Protein AF-0000000067842869 (afdb_homodimer)

Sequence (202 aa):
MPPKYVNRGGQPREKCMVAAYALVKNYGATQSTVAEVMGCSQGTVANWVKEVGFRKEINGLKNELGKAHDYIADLADQLNLIEYNPDDGGHYYDDDEGDERMPPKYVNRGGQPREKCMVAAYALVKNYGATQSTVAEVMGCSQGTVANWVKEVGFRKEINGLKNELGKAHDYIADLADQLNLIEYNPDDGGHYYDDDEGDER

Nearest PDB structures (foldseek):
  6kon-assembly1_F  TM=6.938E-01  e=9.986E-02  Mycobacterium tuberculosis H37Rv
  3vep-assembly4_H  TM=9.243E-01  e=9.322E-01  Mycobacterium tuberculosis
  3hug-assembly1_C  TM=8.164E-01  e=5.885E-01  Mycobacterium tuberculosis H37Rv
  1xsv-assembly1_B  TM=6.565E-01  e=5.885E-01  Staphylococcus aureus
  3vfz-assembly3_B  TM=6.328E-01  e=3.258E-01  Mycobacterium tuberculosis

Organism: Pseudomonas putida (strain ATCC 47054 / DSM 6125 / CFBP 8728 / NCIMB 11950 / KT2440) (NCBI:txid160488)

Solvent-accessible surface area (backbone atoms only — not comparable to full-atom values): 11484 Å² total; per-residue (Å²): 125,81,77,73,73,42,44,86,79,64,41,53,47,69,60,50,31,51,50,51,29,43,40,37,75,71,66,64,43,53,52,61,58,52,9,62,76,55,66,52,50,46,68,56,43,51,50,31,32,52,50,49,50,49,51,51,51,44,52,52,45,52,50,52,39,49,51,46,50,52,49,41,51,53,50,52,52,54,48,54,50,40,68,73,42,57,68,72,65,58,71,68,76,73,74,74,77,72,82,81,129,123,81,77,72,76,43,43,85,80,64,42,53,46,69,60,49,30,52,50,50,28,43,40,37,74,71,65,64,43,53,53,63,59,51,10,61,77,56,66,52,50,44,67,56,42,52,50,31,30,51,51,49,50,48,50,52,52,44,52,51,47,52,51,51,39,51,52,46,50,54,50,41,51,53,48,53,50,52,49,52,48,39,65,72,40,57,69,70,63,57,72,69,77,73,74,75,77,71,83,80,129

Foldseek 3Di:
DPDAPQFVVRDHPLVLLVVLLCCCPVVNDDLCVSCVVRVHDSVVSVVSNVVVVVVVVVVVVVVVVVVVVVVVVVVVVVVVVCVVVVPVVPPPPPPPPPDDD/DPDPPQFVVRDDPLVLLVVLLCCCPVVNDDLCVSCVVRVHDSVVSVVSNVVVVVVVVVVVVVVVVVVVVVVVVVVVVVVVCCVVVVPVVPPPPPPPPPDDD

Radius of gyration: 29.13 Å; Cα contacts (8 Å, |Δi|>4): 166; chains: 2; bounding box: 65×86×62 Å

pLDDT: mean 81.23, std 22.44, range [22.27, 98.88]

Secondary structure (DSSP, 8-state):
----SB-TTS-BHHHHHHHHHIIIIIT---HHHHHHHHTS-HHHHHHHHHHHHHHHHHHHHHHHHHHHHHHHHHHHHHHHHHHH-GGGG------------/---SSB-TTS-BHHHHHHHHHIIIIIT---HHHHHHHHTS-HHHHHHHHHHHHHHHHHHHHHHHHHHHHHHHHHHHHHHHHHHH-GGGG------------

Structure (mmCIF, N/CA/C/O backbone):
data_AF-0000000067842869-model_v1
#
loop_
_entity.id
_entity.type
_entity.pdbx_description
1 polymer 'Helix-turn-helix domain-containing protein'
#
loop_
_atom_site.group_PDB
_atom_site.id
_atom_site.type_symbol
_atom_site.label_atom_id
_atom_site.label_alt_id
_atom_site.label_comp_id
_atom_site.label_asym_id
_atom_site.label_entity_id
_atom_site.label_seq_id
_atom_site.pdbx_PDB_ins_code
_atom_site.Cartn_x
_atom_site.Cartn_y
_atom_site.Cartn_z
_atom_site.occupancy
_atom_site.B_iso_or_equiv
_atom_site.auth_seq_id
_atom_site.auth_comp_id
_atom_site.auth_asym_id
_atom_site.auth_atom_id
_atom_site.pdbx_PDB_model_num
ATOM 1 N N . MET A 1 1 ? 11.438 6.797 30.734 1 32.16 1 MET A N 1
ATOM 2 C CA . MET A 1 1 ? 11.375 7.102 29.312 1 32.16 1 MET A CA 1
ATOM 3 C C . MET A 1 1 ? 10.078 7.824 28.969 1 32.16 1 MET A C 1
ATOM 5 O O . MET A 1 1 ? 9.008 7.465 29.453 1 32.16 1 MET A O 1
ATOM 9 N N . PRO A 1 2 ? 10.039 9.016 28.719 1 38.81 2 PRO A N 1
ATOM 10 C CA . PRO A 1 2 ? 8.797 9.766 28.516 1 38.81 2 PRO A CA 1
ATOM 11 C C . PRO A 1 2 ? 7.793 9.016 27.656 1 38.81 2 PRO A C 1
ATOM 13 O O . PRO A 1 2 ? 8.18 8.188 26.828 1 38.81 2 PRO A O 1
ATOM 16 N N . PRO A 1 3 ? 6.547 8.891 28.016 1 40.69 3 PRO A N 1
ATOM 17 C CA . PRO A 1 3 ? 5.609 7.949 27.391 1 40.69 3 PRO A CA 1
ATOM 18 C C . PRO A 1 3 ? 5.602 8.039 25.875 1 40.69 3 PRO A C 1
ATOM 20 O O . PRO A 1 3 ? 5.953 9.078 25.312 1 40.69 3 PRO A O 1
ATOM 23 N N . LYS A 1 4 ? 5.602 6.953 25.078 1 43.5 4 LYS A N 1
ATOM 24 C CA . LYS A 1 4 ? 5.266 6.789 23.656 1 43.5 4 LYS A CA 1
ATOM 25 C C . LYS A 1 4 ? 4.168 7.762 23.234 1 43.5 4 LYS A C 1
ATOM 27 O O . LYS A 1 4 ? 3.389 8.227 24.078 1 43.5 4 LYS A O 1
ATOM 32 N N . TYR A 1 5 ? 4.312 8.516 22.062 1 47.91 5 TYR A N 1
ATOM 33 C CA . TYR A 1 5 ? 3.357 9.469 21.516 1 47.91 5 TYR A CA 1
ATOM 34 C C . TYR A 1 5 ? 1.926 9.016 21.766 1 47.91 5 TYR A C 1
ATOM 36 O O . TYR A 1 5 ? 1.482 8 21.219 1 47.91 5 TYR A O 1
ATOM 44 N N . VAL A 1 6 ? 1.487 9.195 22.969 1 58.44 6 VAL A N 1
ATOM 45 C CA . VAL A 1 6 ? 0.078 8.969 23.266 1 58.44 6 VAL A CA 1
ATOM 46 C C . VAL A 1 6 ? -0.74 10.195 22.891 1 58.44 6 VAL A C 1
ATOM 48 O O . VAL A 1 6 ? -0.245 11.328 22.969 1 58.44 6 VAL A O 1
ATOM 51 N N . ASN A 1 7 ? -1.805 9.93 22.203 1 59.22 7 ASN A N 1
ATOM 52 C CA . ASN A 1 7 ? -2.713 11.039 21.938 1 59.22 7 ASN A CA 1
ATOM 53 C C . ASN A 1 7 ? -3.273 11.625 23.234 1 59.22 7 ASN A C 1
ATOM 55 O O . ASN A 1 7 ? -2.975 11.141 24.312 1 59.22 7 ASN A O 1
ATOM 59 N N . ARG A 1 8 ? -3.85 12.703 23.047 1 61.81 8 ARG A N 1
ATOM 60 C CA . ARG A 1 8 ? -4.41 13.367 24.219 1 61.81 8 ARG A CA 1
ATOM 61 C C . ARG A 1 8 ? -5.176 12.383 25.109 1 61.81 8 ARG A C 1
ATOM 63 O O . ARG A 1 8 ? -5.223 12.547 26.328 1 61.81 8 ARG A O 1
ATOM 70 N N . GLY A 1 9 ? -5.695 11.227 24.5 1 60.75 9 GLY A N 1
ATOM 71 C CA . GLY A 1 9 ? -6.473 10.25 25.266 1 60.75 9 GLY A CA 1
ATOM 72 C C . GLY A 1 9 ? -5.621 9.156 25.875 1 60.75 9 GLY A C 1
ATOM 73 O O . GLY A 1 9 ? -6.145 8.258 26.531 1 60.75 9 GLY A O 1
ATOM 74 N N . GLY A 1 10 ? -4.301 9.312 25.734 1 68.88 10 GLY A N 1
ATOM 75 C CA . GLY A 1 10 ? -3.426 8.336 26.359 1 68.88 10 GLY A CA 1
ATOM 76 C C . GLY A 1 10 ? -3.258 7.07 25.531 1 68.88 10 GLY A C 1
ATOM 77 O O . GLY A 1 10 ? -2.594 6.125 25.969 1 68.88 10 GLY A O 1
ATOM 78 N N . GLN A 1 11 ? -3.979 7.047 24.484 1 71.62 11 GLN A N 1
ATOM 79 C CA . GLN A 1 11 ? -3.908 5.844 23.672 1 71.62 11 GLN A CA 1
ATOM 80 C C . GLN A 1 11 ? -2.693 5.879 22.734 1 71.62 11 GLN A C 1
ATOM 82 O O . GLN A 1 11 ? -2.338 6.938 22.219 1 71.62 11 GLN A O 1
ATOM 87 N N . PRO A 1 12 ? -2.094 4.68 22.656 1 83.75 12 PRO A N 1
ATOM 88 C CA . PRO A 1 12 ? -1.012 4.613 21.672 1 83.75 12 PRO A CA 1
ATOM 89 C C . PRO A 1 12 ? -1.448 5.078 20.281 1 83.75 12 PRO A C 1
ATOM 91 O O . PRO A 1 12 ? -2.58 4.816 19.875 1 83.75 12 PRO A O 1
ATOM 94 N N . ARG A 1 13 ? -0.74 5.824 19.578 1 84.31 13 ARG A N 1
ATOM 95 C CA . ARG A 1 13 ? -1.023 6.457 18.297 1 84.31 13 ARG A CA 1
ATOM 96 C C . ARG A 1 13 ? -1.55 5.438 17.297 1 84.31 13 ARG A C 1
ATOM 98 O O . ARG A 1 13 ? -2.521 5.703 16.578 1 84.31 13 ARG A O 1
ATOM 105 N N . GLU A 1 14 ? -0.963 4.297 17.312 1 89.69 14 GLU A N 1
ATOM 106 C CA . GLU A 1 14 ? -1.345 3.277 16.328 1 89.69 14 GLU A CA 1
ATOM 107 C C . GLU A 1 14 ? -2.793 2.842 16.531 1 89.69 14 GLU A C 1
ATOM 109 O O . GLU A 1 14 ? -3.521 2.631 15.562 1 89.69 14 GLU A O 1
ATOM 114 N N . LYS A 1 15 ? -3.188 2.74 17.734 1 90.56 15 LYS A N 1
ATOM 115 C CA . LYS A 1 15 ? -4.562 2.348 18.016 1 90.56 15 LYS A CA 1
ATOM 116 C C . LYS A 1 15 ? -5.539 3.467 17.672 1 90.56 15 LYS A C 1
ATOM 118 O O . LYS A 1 15 ? -6.637 3.205 17.172 1 90.56 15 LYS A O 1
ATOM 123 N N . CYS A 1 16 ? -5.094 4.598 17.844 1 92.5 16 CYS A N 1
ATOM 124 C CA . CYS A 1 16 ? -5.914 5.75 17.5 1 92.5 16 CYS A CA 1
ATOM 125 C C . CYS A 1 16 ? -6.125 5.832 15.992 1 92.5 16 CYS A C 1
ATOM 127 O O . CYS A 1 16 ? -7.238 6.09 15.531 1 92.5 16 CYS A O 1
ATOM 129 N N . MET A 1 17 ? -5.113 5.516 15.312 1 95.56 17 MET A N 1
ATOM 130 C CA . MET A 1 17 ? -5.18 5.566 13.852 1 95.56 17 MET A CA 1
ATOM 131 C C . MET A 1 17 ? -6.168 4.535 13.32 1 95.56 17 MET A C 1
ATOM 133 O O . MET A 1 17 ? -6.984 4.844 12.445 1 95.56 17 MET A O 1
ATOM 137 N N . VAL A 1 18 ? -6.09 3.459 13.914 1 96.5 18 VAL A N 1
ATOM 138 C CA . VAL A 1 18 ? -6.957 2.375 13.469 1 96.5 18 VAL A CA 1
ATOM 139 C C . VAL A 1 18 ? -8.406 2.689 13.828 1 96.5 18 VAL A C 1
ATOM 141 O O . VAL A 1 18 ? -9.32 2.463 13.031 1 96.5 18 VAL A O 1
ATOM 144 N N . ALA A 1 19 ? -8.586 3.211 14.945 1 95.62 19 ALA A N 1
ATOM 145 C CA . ALA A 1 19 ? -9.93 3.607 15.375 1 95.62 19 ALA A CA 1
ATOM 146 C C . ALA A 1 19 ? -10.484 4.703 14.469 1 95.62 19 ALA A C 1
ATOM 148 O O . ALA A 1 19 ? -11.648 4.645 14.055 1 95.62 19 ALA A O 1
ATOM 149 N N . ALA A 1 20 ? -9.703 5.633 14.156 1 97.44 20 ALA A N 1
ATOM 150 C CA . ALA A 1 20 ? -10.117 6.719 13.273 1 97.44 20 ALA A CA 1
ATOM 151 C C . ALA A 1 20 ? -10.547 6.188 11.906 1 97.44 20 ALA A C 1
ATOM 153 O O . ALA A 1 20 ? -11.578 6.59 11.375 1 97.44 20 ALA A O 1
ATOM 154 N N . TYR A 1 21 ? -9.828 5.277 11.43 1 98.25 21 TYR A N 1
ATOM 155 C CA . TYR A 1 21 ? -10.133 4.66 10.141 1 98.25 21 TYR A CA 1
ATOM 156 C C . TYR A 1 21 ? -11.477 3.943 10.188 1 98.25 21 TYR A C 1
ATOM 158 O O . TYR A 1 21 ? -12.312 4.117 9.289 1 98.25 21 TYR A O 1
ATOM 166 N N . ALA A 1 22 ? -11.664 3.242 11.227 1 98.25 22 ALA A N 1
ATOM 167 C CA . ALA A 1 22 ? -12.906 2.488 11.352 1 98.25 22 ALA A CA 1
ATOM 168 C C . ALA A 1 22 ? -14.109 3.426 11.438 1 98.25 22 ALA A C 1
ATOM 170 O O . ALA A 1 22 ? -15.117 3.217 10.766 1 98.25 22 ALA A O 1
ATOM 171 N N . LEU A 1 23 ? -13.953 4.449 12.172 1 98.06 23 LEU A N 1
ATOM 172 C CA . LEU A 1 23 ? -15.055 5.387 12.367 1 98.06 23 LEU A CA 1
ATOM 173 C C . LEU A 1 23 ? -15.406 6.086 11.055 1 98.06 23 LEU A C 1
ATOM 175 O O . LEU A 1 23 ? -16.594 6.219 10.719 1 98.06 23 LEU A O 1
ATOM 179 N N . VAL A 1 24 ? -14.438 6.402 10.281 1 98.38 24 VAL A N 1
ATOM 180 C CA . VAL A 1 24 ? -14.664 7.16 9.055 1 98.38 24 VAL A CA 1
ATOM 181 C C . VAL A 1 24 ? -15.102 6.223 7.938 1 98.38 24 VAL A C 1
ATOM 183 O O . VAL A 1 24 ? -16.125 6.457 7.285 1 98.38 24 VAL A O 1
ATOM 186 N N . LYS A 1 25 ? -14.414 5.148 7.809 1 98.38 25 LYS A N 1
ATOM 187 C CA . LYS A 1 25 ? -14.586 4.328 6.613 1 98.38 25 LYS A CA 1
ATOM 188 C C . LYS A 1 25 ? -15.672 3.273 6.82 1 98.38 25 LYS A C 1
ATOM 190 O O . LYS A 1 25 ? -16.406 2.934 5.887 1 98.38 25 LYS A O 1
ATOM 195 N N . ASN A 1 26 ? -15.688 2.895 8.07 1 97.12 26 ASN A N 1
ATOM 196 C CA . ASN A 1 26 ? -16.625 1.794 8.281 1 97.12 26 ASN A CA 1
ATOM 197 C C . ASN A 1 26 ? -17.938 2.283 8.867 1 97.12 26 ASN A C 1
ATOM 199 O O . ASN A 1 26 ? -18.984 1.693 8.617 1 97.12 26 ASN A O 1
ATOM 203 N N . TYR A 1 27 ? -17.844 3.371 9.57 1 97.56 27 TYR A N 1
ATOM 204 C CA . TYR A 1 27 ? -19.062 3.797 10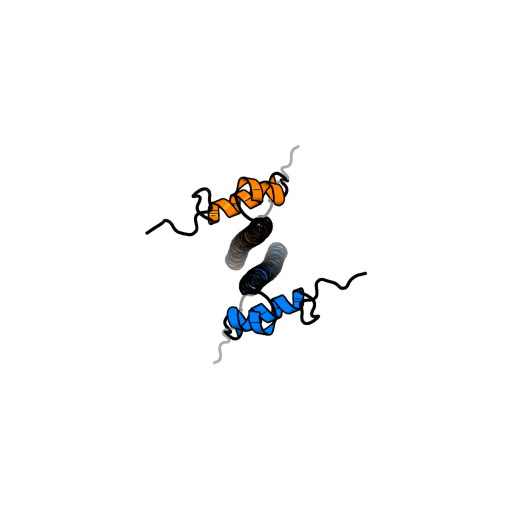.266 1 97.56 27 TYR A CA 1
ATOM 205 C C . TYR A 1 27 ? -19.578 5.121 9.711 1 97.56 27 TYR A C 1
ATOM 207 O O . TYR A 1 27 ? -20.609 5.625 10.141 1 97.56 27 TYR A O 1
ATOM 215 N N . GLY A 1 28 ? -18.812 5.75 8.867 1 97.62 28 GLY A N 1
ATOM 216 C CA . GLY A 1 28 ? -19.297 6.879 8.094 1 97.62 28 GLY A CA 1
ATOM 217 C C . GLY A 1 28 ? -19.203 8.195 8.844 1 97.62 28 GLY A C 1
ATOM 218 O O . GLY A 1 28 ? -19.859 9.18 8.461 1 97.62 28 GLY A O 1
ATOM 219 N N . ALA A 1 29 ? -18.531 8.234 9.906 1 98.12 29 ALA A N 1
ATOM 220 C CA . ALA A 1 29 ? -18.344 9.492 10.625 1 98.12 29 ALA A CA 1
ATOM 221 C C . ALA A 1 29 ? -17.516 10.477 9.797 1 98.12 29 ALA A C 1
ATOM 223 O O . ALA A 1 29 ? -16.656 10.07 9.008 1 98.12 29 ALA A O 1
ATOM 224 N N . THR A 1 30 ? -17.859 11.688 10 1 98.19 30 THR A N 1
ATOM 225 C CA . THR A 1 30 ? -17.047 12.688 9.312 1 98.19 30 THR A CA 1
ATOM 226 C C . THR A 1 30 ? -15.695 12.836 9.992 1 98.19 30 THR A C 1
ATOM 228 O O . THR A 1 30 ? -15.57 12.594 11.195 1 98.19 30 THR A O 1
ATOM 231 N N . GLN A 1 31 ? -14.758 13.234 9.25 1 97.88 31 GLN A N 1
ATOM 232 C CA . GLN A 1 31 ? -13.422 13.469 9.781 1 97.88 31 GLN A CA 1
ATOM 233 C C . GLN A 1 31 ? -13.438 14.539 10.875 1 97.88 31 GLN A C 1
ATOM 235 O O . GLN A 1 31 ? -12.68 14.461 11.844 1 97.88 31 GLN A O 1
ATOM 240 N N . SER A 1 32 ? -14.266 15.531 10.734 1 97.44 32 SER A N 1
ATOM 241 C CA . SER A 1 32 ? -14.383 16.609 11.703 1 97.44 32 SER A CA 1
ATOM 242 C C . SER A 1 32 ? -14.891 16.094 13.047 1 97.44 32 SER A C 1
ATOM 244 O O . SER A 1 32 ? -14.359 16.469 14.102 1 97.44 32 SER A O 1
ATOM 246 N N . THR A 1 33 ? -15.828 15.25 13.023 1 97.25 33 THR A N 1
ATOM 247 C CA . THR A 1 33 ? -16.375 14.672 14.234 1 97.25 33 THR A CA 1
ATOM 248 C C . THR A 1 33 ? -15.352 13.781 14.93 1 97.25 33 THR A C 1
ATOM 250 O O . THR A 1 33 ? -15.203 13.828 16.156 1 97.25 33 THR A O 1
ATOM 253 N N . VAL A 1 34 ? -14.656 13.039 14.242 1 96.75 34 VAL A N 1
ATOM 254 C CA . VAL A 1 34 ? -13.633 12.156 14.797 1 96.75 34 VAL A CA 1
ATOM 255 C C . VAL A 1 34 ? -12.516 12.977 15.414 1 96.75 34 VAL A C 1
ATOM 257 O O . VAL A 1 34 ? -12.023 12.648 16.5 1 96.75 34 VAL A O 1
ATOM 260 N N . ALA A 1 35 ? -12.18 14.055 14.766 1 94.88 35 ALA A N 1
ATOM 261 C CA . ALA A 1 35 ? -11.133 14.938 15.273 1 94.88 35 ALA A CA 1
ATOM 262 C C . ALA A 1 35 ? -11.516 15.523 16.625 1 94.88 35 ALA A C 1
ATOM 264 O O . ALA A 1 35 ? -10.703 15.57 17.547 1 94.88 35 ALA A O 1
ATOM 265 N N . GLU A 1 36 ? -12.703 15.898 16.719 1 93.62 36 GLU A N 1
ATOM 266 C CA . GLU A 1 36 ? -13.211 16.469 17.953 1 93.62 36 GLU A CA 1
ATOM 267 C C . GLU A 1 36 ? -13.164 15.438 19.094 1 93.62 36 GLU A C 1
ATOM 269 O O . GLU A 1 36 ? -12.711 15.742 20.188 1 93.62 36 GLU A O 1
ATOM 274 N N . VAL A 1 37 ? -13.609 14.234 18.781 1 90.31 37 VAL A N 1
ATOM 275 C CA . VAL A 1 37 ? -13.688 13.172 19.781 1 90.31 37 VAL A CA 1
ATOM 276 C C . VAL A 1 37 ? -12.281 12.766 20.219 1 90.31 37 VAL A C 1
ATOM 278 O O . VAL A 1 37 ? -12.055 12.469 21.391 1 90.31 37 VAL A O 1
ATOM 281 N N . MET A 1 38 ? -11.352 12.867 19.344 1 91.81 38 MET A N 1
ATOM 282 C CA . MET A 1 38 ? -10.008 12.359 19.625 1 91.81 38 MET A CA 1
ATOM 283 C C . MET A 1 38 ? -9.094 13.484 20.109 1 91.81 38 MET A C 1
ATOM 285 O O . MET A 1 38 ? -7.957 13.242 20.5 1 91.81 38 MET A O 1
ATOM 289 N N . GLY A 1 39 ? -9.578 14.695 19.969 1 90.19 39 GLY A N 1
ATOM 290 C CA . GLY A 1 39 ? -8.812 15.828 20.453 1 90.19 39 GLY A CA 1
ATOM 291 C C . GLY A 1 39 ? -7.641 16.188 19.562 1 90.19 39 GLY A C 1
ATOM 292 O O . GLY A 1 39 ? -6.543 16.469 20.047 1 90.19 39 GLY A O 1
ATOM 293 N N . CYS A 1 40 ? -7.891 16.141 18.234 1 90.56 40 CYS A N 1
ATOM 294 C CA . CYS A 1 40 ? -6.855 16.5 17.266 1 90.56 40 CYS A CA 1
ATOM 295 C C . CYS A 1 40 ? -7.449 17.234 16.078 1 90.56 40 CYS A C 1
ATOM 297 O O . CYS A 1 40 ? -8.633 17.578 16.078 1 90.56 40 CYS A O 1
ATOM 299 N N . SER A 1 41 ? -6.566 17.641 15.164 1 91.25 41 SER A N 1
ATOM 300 C CA . SER A 1 41 ? -7.039 18.359 13.984 1 91.25 41 SER A CA 1
ATOM 301 C C . SER A 1 41 ? -7.664 17.406 12.977 1 91.25 41 SER A C 1
ATOM 303 O O . SER A 1 41 ? -7.344 16.219 12.953 1 91.25 41 SER A O 1
ATOM 305 N N . GLN A 1 42 ? -8.5 18.047 12.148 1 93.88 42 GLN A N 1
ATOM 306 C CA . GLN A 1 42 ? -9.055 17.266 11.047 1 93.88 42 GLN A CA 1
ATOM 307 C C . GLN A 1 42 ? -7.949 16.75 10.133 1 93.88 42 GLN A C 1
ATOM 309 O O . GLN A 1 42 ? -8.055 15.656 9.578 1 93.88 42 GLN A O 1
ATOM 314 N N . GLY A 1 43 ? -6.906 17.547 9.914 1 91.19 43 GLY A N 1
ATOM 315 C CA . GLY A 1 43 ? -5.785 17.125 9.086 1 91.19 43 GLY A CA 1
ATOM 316 C C . GLY A 1 43 ? -5.082 15.898 9.617 1 91.19 43 GLY A C 1
ATOM 317 O O . GLY A 1 43 ? -4.68 15.031 8.836 1 91.19 43 GLY A O 1
ATOM 318 N N . THR A 1 44 ? -4.988 15.828 10.922 1 90.5 44 THR A N 1
ATOM 319 C CA . THR A 1 44 ? -4.387 14.656 11.547 1 90.5 44 THR A CA 1
ATOM 320 C C . THR A 1 44 ? -5.219 13.406 11.266 1 90.5 44 THR A C 1
ATOM 322 O O . THR A 1 44 ? -4.676 12.375 10.867 1 90.5 44 THR A O 1
ATOM 325 N N . VAL A 1 45 ? -6.539 13.516 11.438 1 94.06 45 VAL A N 1
ATOM 326 C CA . VAL A 1 45 ? -7.434 12.391 11.195 1 94.06 45 VAL A CA 1
ATOM 327 C C . VAL A 1 45 ? -7.375 11.992 9.719 1 94.06 45 VAL A C 1
ATOM 329 O O . VAL A 1 45 ? -7.305 10.805 9.391 1 94.06 45 VAL A O 1
ATOM 332 N N . ALA A 1 46 ? -7.352 12.969 8.844 1 94.62 46 ALA A N 1
ATOM 333 C CA . ALA A 1 46 ? -7.277 12.695 7.414 1 94.62 46 ALA A CA 1
ATOM 334 C C . ALA A 1 46 ? -6.027 11.891 7.074 1 94.62 46 ALA A C 1
ATOM 336 O O . ALA A 1 46 ? -6.094 10.922 6.312 1 94.62 46 ALA A O 1
ATOM 337 N N . ASN A 1 47 ? -4.969 12.281 7.711 1 93.38 47 ASN A N 1
ATOM 338 C CA . ASN A 1 47 ? -3.705 11.594 7.465 1 93.38 47 ASN A CA 1
ATOM 339 C C . ASN A 1 47 ? -3.729 10.164 8.008 1 93.38 47 ASN A C 1
ATOM 341 O O . ASN A 1 47 ? -3.23 9.242 7.363 1 93.38 47 ASN A O 1
ATOM 345 N N . TRP A 1 48 ? -4.246 10.055 9.172 1 95.44 48 TRP A N 1
ATOM 346 C CA . TRP A 1 48 ? -4.328 8.727 9.789 1 95.44 48 TRP A CA 1
ATOM 347 C C . TRP A 1 48 ? -5.164 7.785 8.93 1 95.44 48 TRP A C 1
ATOM 349 O O . TRP A 1 48 ? -4.75 6.656 8.648 1 95.44 48 TRP A O 1
ATOM 359 N N . VAL A 1 49 ? -6.293 8.25 8.516 1 97.38 49 VAL A N 1
ATOM 360 C CA . VAL A 1 49 ? -7.215 7.438 7.734 1 97.38 49 VAL A CA 1
ATOM 361 C C . VAL A 1 49 ? -6.551 7.02 6.426 1 97.38 49 VAL A C 1
ATOM 363 O O . VAL A 1 49 ? -6.637 5.855 6.02 1 97.38 49 VAL A O 1
ATOM 366 N N . LYS A 1 50 ? -5.926 7.91 5.801 1 97 50 LYS A N 1
ATOM 367 C CA . LYS A 1 50 ? -5.223 7.617 4.555 1 97 50 LYS A CA 1
ATOM 368 C C . LYS A 1 50 ? -4.125 6.578 4.773 1 97 50 LYS A C 1
ATOM 370 O O . LYS A 1 50 ? -4.016 5.613 4.012 1 97 50 LYS A O 1
ATOM 375 N N . GLU A 1 51 ? -3.357 6.789 5.797 1 97.44 51 GLU A N 1
ATOM 376 C CA . GLU A 1 51 ? -2.242 5.891 6.078 1 97.44 51 GLU A CA 1
ATOM 377 C C . GLU A 1 51 ? -2.732 4.48 6.391 1 97.44 51 GLU A C 1
ATOM 379 O O . GLU A 1 51 ? -2.199 3.502 5.863 1 97.44 51 GLU A O 1
ATOM 384 N N . VAL A 1 52 ? -3.701 4.426 7.246 1 97.94 52 VAL A N 1
ATOM 385 C CA . VAL A 1 52 ? -4.246 3.117 7.59 1 97.94 52 VAL A CA 1
ATOM 386 C C . VAL A 1 52 ? -4.84 2.461 6.348 1 97.94 52 VAL A C 1
ATOM 388 O O . VAL A 1 52 ? -4.719 1.248 6.156 1 97.94 52 VAL A O 1
ATOM 391 N N . GLY A 1 53 ? -5.457 3.26 5.496 1 98.44 53 GLY A N 1
ATOM 392 C CA . GLY A 1 53 ? -5.969 2.738 4.238 1 98.44 53 GLY A CA 1
ATOM 393 C C . GLY A 1 53 ? -4.898 2.109 3.371 1 98.44 53 GLY A C 1
ATOM 394 O O . GLY A 1 53 ? -5.082 1.013 2.84 1 98.44 53 GLY A O 1
ATOM 395 N N . PHE A 1 54 ? -3.816 2.764 3.318 1 98.44 54 PHE A N 1
ATOM 396 C CA . PHE A 1 54 ? -2.699 2.236 2.543 1 98.44 54 PHE A CA 1
ATOM 397 C C . PHE A 1 54 ? -2.193 0.931 3.145 1 98.44 54 PHE A C 1
ATOM 399 O O . PHE A 1 54 ? -1.929 -0.031 2.418 1 98.44 54 PHE A O 1
ATOM 406 N N . ARG A 1 55 ? -2.068 0.86 4.398 1 98.12 55 ARG A N 1
ATOM 407 C CA . ARG A 1 55 ? -1.559 -0.325 5.078 1 98.12 55 ARG A CA 1
ATOM 408 C C . ARG A 1 55 ? -2.494 -1.514 4.883 1 98.12 55 ARG A C 1
ATOM 410 O O . ARG A 1 55 ? -2.039 -2.645 4.695 1 98.12 55 ARG A O 1
ATOM 417 N N . LYS A 1 56 ? -3.707 -1.214 4.938 1 98.38 56 LYS A N 1
ATOM 418 C CA . LYS A 1 56 ? -4.684 -2.271 4.703 1 98.38 56 LYS A CA 1
ATOM 419 C C . LYS A 1 56 ? -4.578 -2.816 3.281 1 98.38 56 LYS A C 1
ATOM 421 O O . LYS A 1 56 ? -4.637 -4.031 3.07 1 98.38 56 LYS A O 1
ATOM 426 N N . GLU A 1 57 ? -4.453 -1.908 2.373 1 98.62 57 GLU A N 1
ATOM 427 C CA . GLU A 1 57 ? -4.316 -2.324 0.98 1 98.62 57 GLU A CA 1
ATOM 428 C C . GLU A 1 57 ? -3.051 -3.15 0.772 1 98.62 57 GLU A C 1
ATOM 430 O O . GLU A 1 57 ? -3.082 -4.184 0.103 1 98.62 57 GLU A O 1
ATOM 435 N N . ILE A 1 58 ? -2.045 -2.734 1.347 1 98.88 58 ILE A N 1
ATOM 436 C CA . ILE A 1 58 ? -0.768 -3.428 1.227 1 98.88 58 ILE A CA 1
ATOM 437 C C . ILE A 1 58 ? -0.885 -4.832 1.816 1 98.88 58 ILE A C 1
ATOM 439 O O . ILE A 1 58 ? -0.476 -5.812 1.188 1 98.88 58 ILE A O 1
ATOM 443 N N . ASN A 1 59 ? -1.438 -4.895 2.961 1 98.75 59 ASN A N 1
ATOM 444 C CA . ASN A 1 59 ? -1.603 -6.191 3.604 1 98.75 59 ASN A CA 1
ATOM 445 C C . ASN A 1 59 ? -2.5 -7.113 2.781 1 98.75 59 ASN A C 1
ATOM 447 O O . ASN A 1 59 ? -2.248 -8.32 2.693 1 98.75 59 ASN A O 1
ATOM 451 N N . GLY A 1 60 ? -3.543 -6.551 2.209 1 98.75 60 GLY A N 1
ATOM 452 C CA . GLY A 1 60 ? -4.406 -7.328 1.338 1 98.75 60 GLY A CA 1
ATOM 453 C C . GLY A 1 60 ? -3.684 -7.902 0.133 1 98.75 60 GLY A C 1
ATOM 454 O O . GLY A 1 60 ? -3.834 -9.086 -0.184 1 98.75 60 GLY A O 1
ATOM 455 N N . LEU A 1 61 ? -2.85 -7.109 -0.463 1 98.81 61 LEU A N 1
ATOM 456 C CA . LEU A 1 61 ? -2.096 -7.531 -1.638 1 98.81 61 LEU A CA 1
ATOM 457 C C . LEU A 1 61 ? -1.06 -8.586 -1.268 1 98.81 61 LEU A C 1
ATOM 459 O O . LEU A 1 61 ? -0.843 -9.539 -2.018 1 98.81 61 LEU A O 1
ATOM 463 N N . LYS A 1 62 ? -0.479 -8.438 -0.14 1 98.81 62 LYS A N 1
ATOM 464 C CA . LYS A 1 62 ? 0.494 -9.422 0.319 1 98.81 62 LYS A CA 1
ATOM 465 C C . LYS A 1 62 ? -0.169 -10.773 0.565 1 98.81 62 LYS A C 1
ATOM 467 O O . LYS A 1 62 ? 0.394 -11.82 0.229 1 98.81 62 LYS A O 1
ATOM 472 N N . ASN A 1 63 ? -1.283 -10.711 1.123 1 98.81 63 ASN A N 1
ATOM 473 C CA . ASN A 1 63 ? -2.029 -11.945 1.347 1 98.81 63 ASN A CA 1
ATOM 474 C C . ASN A 1 63 ? -2.389 -12.625 0.031 1 98.81 63 ASN A C 1
ATOM 476 O O . ASN A 1 63 ? -2.254 -13.844 -0.098 1 98.81 63 ASN A O 1
ATOM 480 N N . GLU A 1 64 ? -2.863 -11.805 -0.876 1 98.81 64 GLU A N 1
ATOM 481 C CA . GLU A 1 64 ? -3.217 -12.344 -2.186 1 98.81 64 GLU A CA 1
ATOM 482 C C . GLU A 1 64 ? -1.997 -12.945 -2.881 1 98.81 64 GLU A C 1
ATOM 484 O O . GLU A 1 64 ? -2.094 -14 -3.514 1 98.81 64 GLU A O 1
ATOM 489 N N . LEU A 1 65 ? -0.947 -12.305 -2.756 1 98.75 65 LEU A N 1
ATOM 490 C CA . LEU A 1 65 ? 0.291 -12.805 -3.344 1 98.75 65 LEU A CA 1
ATOM 491 C C . LEU A 1 65 ? 0.697 -14.133 -2.709 1 98.75 65 LEU A C 1
ATOM 493 O O . LEU A 1 65 ? 1.132 -15.047 -3.406 1 98.75 65 LEU A O 1
ATOM 497 N N . GLY A 1 66 ? 0.561 -14.164 -1.416 1 98.62 66 GLY A N 1
ATOM 498 C CA . GLY A 1 66 ? 0.828 -15.422 -0.734 1 98.62 66 GLY A CA 1
ATOM 499 C C . GLY A 1 66 ? -0.019 -16.562 -1.249 1 98.62 66 GLY A C 1
ATOM 500 O O . GLY A 1 66 ? 0.493 -17.656 -1.494 1 98.62 66 GLY A O 1
ATOM 501 N N . LYS A 1 67 ? -1.222 -16.328 -1.416 1 98.69 67 LYS A N 1
ATOM 502 C CA . LYS A 1 67 ? -2.131 -17.359 -1.923 1 98.69 67 LYS A CA 1
ATOM 503 C C . LYS A 1 67 ? -1.748 -17.781 -3.338 1 98.69 67 LYS A C 1
ATOM 505 O O . LYS A 1 67 ? -1.83 -18.953 -3.682 1 98.69 67 LYS A O 1
ATOM 510 N N . ALA A 1 68 ? -1.423 -16.781 -4.105 1 98.56 68 ALA A N 1
ATOM 511 C CA . ALA A 1 68 ? -0.995 -17.078 -5.469 1 98.56 68 ALA A CA 1
ATOM 512 C C . ALA A 1 68 ? 0.234 -17.984 -5.473 1 98.56 68 ALA A C 1
ATOM 514 O O . ALA A 1 68 ? 0.306 -18.938 -6.246 1 98.56 68 ALA A O 1
ATOM 515 N N . HIS A 1 69 ? 1.112 -17.719 -4.621 1 98.44 69 HIS A N 1
ATOM 516 C CA . HIS A 1 69 ? 2.324 -18.516 -4.535 1 98.44 69 HIS A CA 1
ATOM 517 C C . HIS A 1 69 ? 2.012 -19.938 -4.074 1 98.44 69 HIS A C 1
ATOM 519 O O . HIS A 1 69 ? 2.602 -20.906 -4.57 1 98.44 69 HIS A O 1
ATOM 525 N N . ASP A 1 70 ? 1.148 -20 -3.121 1 98.38 70 ASP A N 1
ATOM 526 C CA . ASP A 1 70 ? 0.719 -21.328 -2.68 1 98.38 70 ASP A CA 1
ATOM 527 C C . ASP A 1 70 ? 0.105 -22.109 -3.832 1 98.38 70 ASP A C 1
ATOM 529 O O . ASP A 1 70 ? 0.383 -23.312 -3.992 1 98.38 70 ASP A O 1
ATOM 533 N N . TYR A 1 71 ? -0.703 -21.5 -4.586 1 98 71 TYR A N 1
ATOM 534 C CA . TYR A 1 71 ? -1.357 -22.141 -5.719 1 98 71 TYR A CA 1
ATOM 535 C C . TYR A 1 71 ? -0.339 -22.547 -6.777 1 98 71 TYR A C 1
ATOM 537 O O . TYR A 1 71 ? -0.44 -23.641 -7.363 1 98 71 TYR A O 1
ATOM 545 N N . ILE A 1 72 ? 0.581 -21.766 -7.031 1 98.06 72 ILE A N 1
ATOM 546 C CA . ILE A 1 72 ? 1.657 -22.062 -7.969 1 98.06 72 ILE A CA 1
ATOM 547 C C . ILE A 1 72 ? 2.391 -23.328 -7.52 1 98.06 72 ILE A C 1
ATOM 549 O O . ILE A 1 72 ? 2.656 -24.219 -8.328 1 98.06 72 ILE A O 1
ATOM 553 N N . ALA A 1 73 ? 2.689 -23.312 -6.281 1 97.12 73 ALA A N 1
ATOM 554 C CA . ALA A 1 73 ? 3.379 -24.484 -5.738 1 97.12 73 ALA A CA 1
ATOM 555 C C . ALA A 1 73 ? 2.557 -25.75 -5.945 1 97.12 73 ALA A C 1
ATOM 557 O O . ALA A 1 73 ? 3.098 -26.797 -6.312 1 97.12 73 ALA A O 1
ATOM 558 N N . ASP A 1 74 ? 1.311 -25.656 -5.723 1 96.25 74 ASP A N 1
ATOM 559 C CA . ASP A 1 74 ? 0.41 -26.797 -5.906 1 96.25 74 ASP A CA 1
ATOM 560 C C . ASP A 1 74 ? 0.41 -27.266 -7.359 1 96.25 74 ASP A C 1
ATOM 562 O O . ASP A 1 74 ? 0.4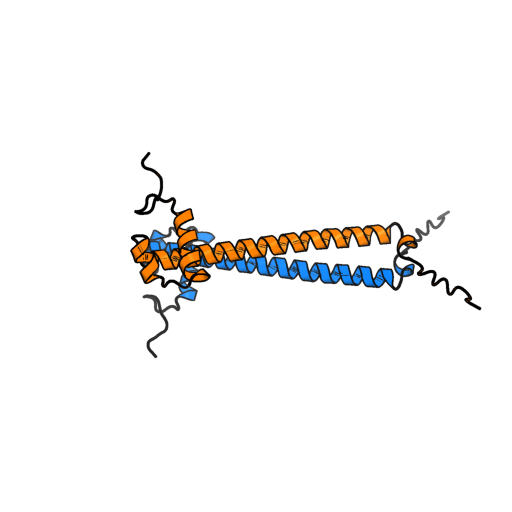97 -28.469 -7.625 1 96.25 74 ASP A O 1
ATOM 566 N N . LEU A 1 75 ? 0.365 -26.344 -8.281 1 94.31 75 LEU A N 1
ATOM 567 C CA . LEU A 1 75 ? 0.355 -26.688 -9.695 1 94.31 75 LEU A CA 1
ATOM 568 C C . LEU A 1 75 ? 1.69 -27.281 -10.125 1 94.31 75 LEU A C 1
ATOM 570 O O . LEU A 1 75 ? 1.726 -28.234 -10.898 1 94.31 75 LEU A O 1
ATOM 574 N N . ALA A 1 76 ? 2.707 -26.734 -9.648 1 92.62 76 ALA A N 1
ATOM 575 C CA . ALA A 1 76 ? 4.039 -27.25 -9.961 1 92.62 76 ALA A CA 1
ATOM 576 C C . ALA A 1 76 ? 4.203 -28.688 -9.469 1 92.62 76 ALA A C 1
ATOM 578 O O . ALA A 1 76 ? 4.781 -29.531 -10.156 1 92.62 76 ALA A O 1
ATOM 579 N N . ASP A 1 77 ? 3.699 -28.953 -8.305 1 92.38 77 ASP A N 1
ATOM 580 C CA . ASP A 1 77 ? 3.746 -30.297 -7.75 1 92.38 77 ASP A CA 1
ATOM 581 C C . ASP A 1 77 ? 2.947 -31.281 -8.609 1 92.38 77 ASP A C 1
ATOM 583 O O . ASP A 1 77 ? 3.391 -32.406 -8.852 1 92.38 77 ASP A O 1
ATOM 587 N N . GLN A 1 78 ? 1.846 -30.906 -9.109 1 88.56 78 GLN A N 1
ATOM 588 C CA . GLN A 1 78 ? 1.003 -31.734 -9.953 1 88.56 78 GLN A CA 1
ATOM 589 C C . GLN A 1 78 ? 1.684 -32.031 -11.289 1 88.56 78 GLN A C 1
ATOM 591 O O . GLN A 1 78 ? 1.643 -33.156 -11.781 1 88.56 78 GLN A O 1
ATOM 596 N N . LEU A 1 79 ? 2.307 -31.078 -11.797 1 86.56 79 LEU A N 1
ATOM 597 C CA . LEU A 1 79 ? 3.02 -31.234 -13.062 1 86.56 79 LEU A CA 1
ATOM 598 C C . LEU A 1 79 ? 4.195 -32.188 -12.906 1 86.56 79 LEU A C 1
ATOM 600 O O . LEU A 1 79 ? 4.445 -33.031 -13.789 1 86.56 79 LEU A O 1
ATOM 604 N N . ASN A 1 80 ? 4.891 -32.062 -11.828 1 85.31 80 ASN A N 1
ATOM 605 C CA . ASN A 1 80 ? 6.004 -32.969 -11.555 1 85.31 80 ASN A CA 1
ATOM 606 C C . ASN A 1 80 ? 5.531 -34.406 -11.383 1 85.31 80 ASN A C 1
ATOM 608 O O . ASN A 1 80 ? 6.199 -35.344 -11.828 1 85.31 80 ASN A O 1
ATOM 612 N N . LEU A 1 81 ? 4.406 -34.625 -10.75 1 77.31 81 LEU A N 1
ATOM 613 C CA . LEU A 1 81 ? 3.84 -35.938 -10.531 1 77.31 81 LEU A CA 1
ATOM 614 C C . LEU A 1 81 ? 3.4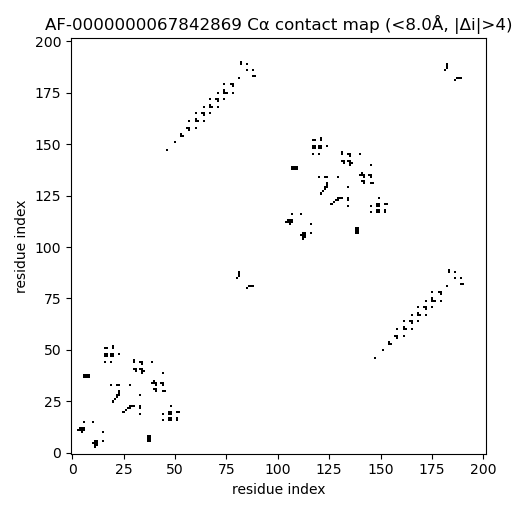12 -36.594 -11.852 1 77.31 81 LEU A C 1
ATOM 616 O O . LEU A 1 81 ? 3.57 -37.781 -12.047 1 77.31 81 LEU A O 1
ATOM 620 N N . ILE A 1 82 ? 2.939 -35.875 -12.75 1 72 82 ILE A N 1
ATOM 621 C CA . ILE A 1 82 ? 2.496 -36.375 -14.047 1 72 82 ILE A CA 1
ATOM 622 C C . ILE A 1 82 ? 3.711 -36.719 -14.906 1 72 82 ILE A C 1
ATOM 624 O O . ILE A 1 82 ? 3.715 -37.75 -15.609 1 72 82 ILE A O 1
ATOM 628 N N . GLU A 1 83 ? 4.645 -35.875 -14.828 1 68.44 83 GLU A N 1
ATOM 629 C CA . GLU A 1 83 ? 5.84 -36.125 -15.625 1 68.44 83 GLU A CA 1
ATOM 630 C C . GLU A 1 83 ? 6.559 -37.375 -15.148 1 68.44 83 GLU A C 1
ATOM 632 O O . GLU A 1 83 ? 7.16 -38.094 -15.953 1 68.44 83 GLU A O 1
ATOM 637 N N . TYR A 1 84 ? 6.48 -37.688 -13.898 1 70.69 84 TYR A N 1
ATOM 638 C CA . TYR A 1 84 ? 7.172 -38.844 -13.367 1 70.69 84 TYR A CA 1
ATOM 639 C C . TYR A 1 84 ? 6.281 -40.094 -13.438 1 70.69 84 TYR A C 1
ATOM 641 O O . TYR A 1 84 ? 6.777 -41.219 -13.523 1 70.69 84 TYR A O 1
ATOM 649 N N . ASN A 1 85 ? 4.938 -40.062 -13.211 1 63.22 85 ASN A N 1
ATOM 650 C CA . ASN A 1 85 ? 4.02 -41.188 -13.336 1 63.22 85 ASN A CA 1
ATOM 651 C C . ASN A 1 85 ? 2.938 -40.906 -14.375 1 63.22 85 ASN A C 1
ATOM 653 O O . ASN A 1 85 ? 1.795 -40.594 -14.023 1 63.22 85 ASN A O 1
ATOM 657 N N . PRO A 1 86 ? 3.328 -40.969 -15.703 1 56.69 86 PRO A N 1
ATOM 658 C CA . PRO A 1 86 ? 2.35 -40.625 -16.734 1 56.69 86 PRO A CA 1
ATOM 659 C C . PRO A 1 86 ? 1.109 -41.5 -16.703 1 56.69 86 PRO A C 1
ATOM 661 O O . PRO A 1 86 ? 0.056 -41.125 -17.219 1 56.69 86 PRO A O 1
ATOM 664 N N . ASP A 1 87 ? 1.229 -42.719 -16.172 1 56.31 87 ASP A N 1
ATOM 665 C CA . ASP A 1 87 ? 0.116 -43.688 -16.125 1 56.31 87 ASP A CA 1
ATOM 666 C C . ASP A 1 87 ? -0.985 -43.188 -15.188 1 56.31 87 ASP A C 1
ATOM 668 O O . ASP A 1 87 ? -2.154 -43.531 -15.352 1 56.31 87 ASP A O 1
ATOM 672 N N . ASP A 1 88 ? -0.657 -42.562 -14.258 1 51.12 88 ASP A N 1
ATOM 673 C CA . ASP A 1 88 ? -1.639 -42.188 -13.242 1 51.12 88 ASP A CA 1
ATOM 674 C C . ASP A 1 88 ? -2.57 -41.094 -13.766 1 51.12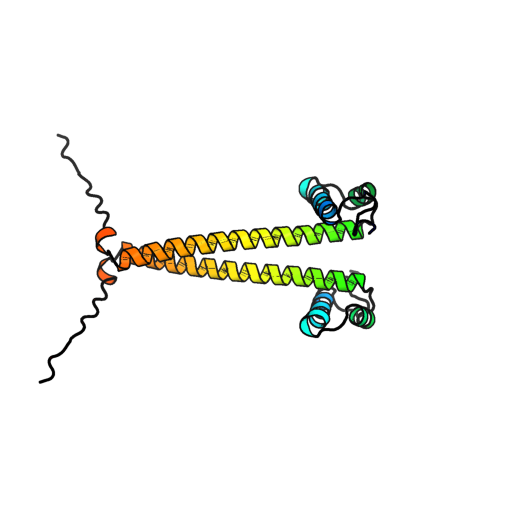 88 ASP A C 1
ATOM 676 O O . ASP A 1 88 ? -3.584 -40.781 -13.133 1 51.12 88 ASP A O 1
ATOM 680 N N . GLY A 1 89 ? -2.199 -40.5 -14.734 1 51.06 89 GLY A N 1
ATOM 681 C CA . GLY A 1 89 ? -3.1 -39.5 -15.25 1 51.06 89 GLY A CA 1
ATOM 682 C C . GLY A 1 89 ? -4.293 -40.062 -15.984 1 51.06 89 GLY A C 1
ATOM 683 O O . GLY A 1 89 ? -5.145 -39.312 -16.469 1 51.06 89 GLY A O 1
ATOM 684 N N . GLY A 1 90 ? -4.145 -41.375 -16.406 1 47.03 90 GLY A N 1
ATOM 685 C CA . GLY A 1 90 ? -5.238 -42.031 -17.109 1 47.03 90 GLY A CA 1
ATOM 686 C C . GLY A 1 90 ? -6.387 -42.406 -16.188 1 47.03 90 GLY A C 1
ATOM 687 O O . GLY A 1 90 ? -6.469 -43.562 -15.758 1 47.03 90 GLY A O 1
ATOM 688 N N . HIS A 1 91 ? -6.68 -41.656 -15.305 1 45.31 91 HIS A N 1
ATOM 689 C CA . HIS A 1 91 ? -7.914 -42.188 -14.734 1 45.31 91 HIS A CA 1
ATOM 690 C C . HIS A 1 91 ? -8.969 -42.406 -15.82 1 45.31 91 HIS A C 1
ATOM 692 O O . HIS A 1 91 ? -9.523 -41.438 -16.344 1 45.31 91 HIS A O 1
ATOM 698 N N . TYR A 1 92 ? -8.766 -43.438 -16.672 1 40.91 92 TYR A N 1
ATOM 699 C CA . TYR A 1 92 ? -9.82 -43.938 -17.531 1 40.91 92 TYR A CA 1
ATOM 700 C C . TYR A 1 92 ? -11.102 -44.188 -16.75 1 40.91 92 TYR A C 1
ATOM 702 O O . TYR A 1 92 ? -11.078 -44.75 -15.656 1 40.91 92 TYR A O 1
ATOM 710 N N . TYR A 1 93 ? -11.938 -43.25 -16.641 1 40 93 TYR A N 1
ATOM 711 C CA . TYR A 1 93 ? -13.32 -43.594 -16.312 1 40 93 TYR A CA 1
ATOM 712 C C . TYR A 1 93 ? -13.773 -44.812 -17.109 1 40 93 TYR A C 1
ATOM 714 O O . TYR A 1 93 ? -13.836 -44.781 -18.344 1 40 93 TYR A O 1
ATOM 722 N N . ASP A 1 94 ? -13.312 -46 -16.797 1 38.12 94 ASP A N 1
ATOM 723 C CA . ASP A 1 94 ? -14.039 -47.188 -17.25 1 38.12 94 ASP A CA 1
ATOM 724 C C . ASP A 1 94 ? -15.539 -47.031 -16.984 1 38.12 94 ASP A C 1
ATOM 726 O O . ASP A 1 94 ? -15.961 -46.969 -15.82 1 38.12 94 ASP A O 1
ATOM 730 N N . ASP A 1 95 ? -16.188 -46.125 -17.641 1 39.09 95 ASP A N 1
ATOM 731 C CA . ASP A 1 95 ? -17.625 -46.281 -17.734 1 39.09 95 ASP A CA 1
ATOM 732 C C . ASP A 1 95 ? -18.031 -47.719 -18.016 1 39.09 95 ASP A C 1
ATOM 734 O O . ASP A 1 95 ? -17.734 -48.25 -19.094 1 39.09 95 ASP A O 1
ATOM 738 N N . ASP A 1 96 ? -17.938 -48.531 -17.016 1 41.41 96 ASP A N 1
ATOM 739 C CA . ASP A 1 96 ? -18.625 -49.844 -17.031 1 41.41 96 ASP A CA 1
ATOM 740 C C . ASP A 1 96 ? -20.094 -49.656 -17.438 1 41.41 96 ASP A C 1
ATOM 742 O O . ASP A 1 96 ? -20.891 -49.094 -16.688 1 41.41 96 ASP A O 1
ATOM 746 N N . GLU A 1 97 ? -20.438 -49.312 -18.641 1 42.19 97 GLU A N 1
ATOM 747 C CA . GLU A 1 97 ? -21.766 -49.594 -19.172 1 42.19 97 GLU A CA 1
ATOM 748 C C . GLU A 1 97 ? -22.141 -51.062 -18.953 1 42.19 97 GLU A C 1
ATOM 750 O O . GLU A 1 97 ? -21.688 -51.938 -19.672 1 42.19 97 GLU A O 1
ATOM 755 N N . GLY A 1 98 ? -22.156 -51.5 -17.781 1 38.75 98 GLY A N 1
ATOM 756 C CA . GLY A 1 98 ? -22.812 -52.781 -17.547 1 38.75 98 GLY A CA 1
ATOM 757 C C . GLY A 1 98 ? -24.203 -52.844 -18.141 1 38.75 98 GLY A C 1
ATOM 758 O O . GLY A 1 98 ? -24.922 -51.844 -18.172 1 38.75 98 GLY A O 1
ATOM 759 N N . ASP A 1 99 ? -24.453 -53.875 -19.094 1 42.97 99 ASP A N 1
ATOM 760 C CA . ASP A 1 99 ? -25.578 -54.5 -19.781 1 42.97 99 ASP A CA 1
ATOM 761 C C . ASP A 1 99 ? -26.672 -54.906 -18.797 1 42.97 99 ASP A C 1
ATOM 763 O O . ASP A 1 99 ? -26.484 -55.781 -17.969 1 42.97 99 ASP A O 1
ATOM 767 N N . GLU A 1 100 ? -27.344 -54.062 -18.125 1 33.03 100 GLU A N 1
ATOM 768 C CA . GLU A 1 100 ? -28.547 -54.594 -17.484 1 33.03 100 GLU A CA 1
ATOM 769 C C . GLU A 1 100 ? -29.578 -55.031 -18.531 1 33.03 100 GLU A C 1
ATOM 771 O O . GLU A 1 100 ? -30.016 -54.219 -19.344 1 33.03 100 GLU A O 1
ATOM 776 N N . ARG A 1 101 ? -29.703 -56.375 -18.906 1 22.69 101 ARG A N 1
ATOM 777 C CA . ARG A 1 101 ? -30.875 -57.094 -19.391 1 22.69 101 ARG A CA 1
ATOM 778 C C . ARG A 1 101 ? -31.938 -57.188 -18.297 1 22.69 101 ARG A C 1
ATOM 780 O O . ARG A 1 101 ? -31.625 -57.281 -17.109 1 22.69 101 ARG A O 1
ATOM 787 N N . MET B 1 1 ? -10.68 28.969 -14.258 1 31.48 1 MET B N 1
ATOM 788 C CA . MET B 1 1 ? -10.672 28.547 -12.859 1 31.48 1 MET B CA 1
ATOM 789 C C . MET B 1 1 ? -9.242 28.5 -12.312 1 31.48 1 MET B C 1
ATOM 791 O O . MET B 1 1 ? -8.312 28.156 -13.047 1 31.48 1 MET B O 1
ATOM 795 N N . PRO B 1 2 ? -8.836 29.297 -11.445 1 37.69 2 PRO B N 1
ATOM 796 C CA . PRO B 1 2 ? -7.449 29.266 -10.977 1 37.69 2 PRO B CA 1
ATOM 797 C C . PRO B 1 2 ? -6.898 27.844 -10.852 1 37.69 2 PRO B C 1
ATOM 799 O O . PRO B 1 2 ? -7.66 26.906 -10.617 1 37.69 2 PRO B O 1
ATOM 802 N N . PRO B 1 3 ? -5.844 27.547 -11.438 1 40.69 3 PRO B N 1
ATOM 803 C CA . PRO B 1 3 ? -5.445 26.141 -11.531 1 40.69 3 PRO B CA 1
ATOM 804 C C . PRO B 1 3 ? -5.559 25.406 -10.195 1 40.69 3 PRO B C 1
ATOM 806 O O . PRO B 1 3 ? -5.492 26.047 -9.133 1 40.69 3 PRO B O 1
ATOM 809 N N . LYS B 1 4 ? -6.098 24.188 -10.078 1 44.44 4 LYS B N 1
ATOM 810 C CA . LYS B 1 4 ? -6.129 23.25 -8.953 1 44.44 4 LYS B CA 1
ATOM 811 C C . LYS B 1 4 ? -4.898 23.422 -8.07 1 44.44 4 LYS B C 1
ATOM 813 O O . LYS B 1 4 ? -3.928 24.062 -8.461 1 44.44 4 LYS B O 1
ATOM 818 N N . TYR B 1 5 ? -4.719 22.625 -6.801 1 48.41 5 TYR B N 1
ATOM 819 C CA . TYR B 1 5 ? -3.73 22.625 -5.727 1 48.41 5 TYR B CA 1
ATOM 820 C C . TYR B 1 5 ? -2.314 22.672 -6.289 1 48.41 5 TYR B C 1
ATOM 822 O O . TYR B 1 5 ? -1.802 21.672 -6.773 1 48.41 5 TYR B O 1
ATOM 830 N N . VAL B 1 6 ? -1.979 23.781 -6.93 1 57.53 6 VAL B N 1
ATOM 831 C CA . VAL B 1 6 ? -0.587 23.953 -7.324 1 57.53 6 VAL B CA 1
ATOM 832 C C . VAL B 1 6 ? 0.231 24.453 -6.133 1 57.53 6 VAL B C 1
ATOM 834 O O . VAL B 1 6 ? -0.284 25.172 -5.273 1 57.53 6 VAL B O 1
ATOM 837 N N . ASN B 1 7 ? 1.341 23.812 -5.934 1 58.38 7 ASN B N 1
ATOM 838 C CA . ASN B 1 7 ? 2.25 24.312 -4.914 1 58.38 7 ASN B CA 1
ATOM 839 C C . ASN B 1 7 ? 2.754 25.719 -5.262 1 58.38 7 ASN B C 1
ATOM 841 O O . ASN B 1 7 ? 2.455 26.234 -6.336 1 58.38 7 ASN B O 1
ATOM 845 N N . ARG B 1 8 ? 3.283 26.297 -4.305 1 60.44 8 ARG B N 1
ATOM 846 C CA . ARG B 1 8 ? 3.797 27.656 -4.504 1 60.44 8 ARG B CA 1
ATOM 847 C C . ARG B 1 8 ? 4.543 27.766 -5.828 1 60.44 8 ARG B C 1
ATOM 849 O O . ARG B 1 8 ? 4.547 28.828 -6.461 1 60.44 8 ARG B O 1
ATOM 856 N N . GLY B 1 9 ? 5.113 26.609 -6.367 1 60.25 9 GLY B N 1
ATOM 857 C CA . GLY B 1 9 ? 5.883 26.641 -7.602 1 60.25 9 GLY B CA 1
ATOM 858 C C . GLY B 1 9 ? 5.039 26.422 -8.836 1 60.25 9 GLY B C 1
ATOM 859 O O . GLY B 1 9 ? 5.555 26.438 -9.961 1 60.25 9 GLY B O 1
ATOM 860 N N . GLY B 1 10 ? 3.715 26.359 -8.633 1 68.5 10 GLY B N 1
ATOM 861 C CA . GLY B 1 10 ? 2.848 26.203 -9.789 1 68.5 10 GLY B CA 1
ATOM 862 C C . GLY B 1 10 ? 2.746 24.766 -10.273 1 68.5 10 GLY B C 1
ATOM 863 O O . GLY B 1 10 ? 2.111 24.5 -11.297 1 68.5 10 GLY B O 1
ATOM 864 N N . GLN B 1 11 ? 3.51 23.953 -9.648 1 71.56 11 GLN B N 1
ATOM 865 C CA . GLN B 1 11 ? 3.502 22.562 -10.086 1 71.56 11 GLN B CA 1
ATOM 866 C C . GLN B 1 11 ? 2.309 21.812 -9.508 1 71.56 11 GLN B C 1
ATOM 868 O O . GLN B 1 11 ? 1.922 22.031 -8.359 1 71.56 11 GLN B O 1
ATOM 873 N N . PRO B 1 12 ? 1.743 20.969 -10.414 1 83.94 12 PRO B N 1
ATOM 874 C CA . PRO B 1 12 ? 0.687 20.109 -9.875 1 83.94 12 PRO B CA 1
ATOM 875 C C . PRO B 1 12 ? 1.137 19.312 -8.648 1 83.94 12 PRO B C 1
ATOM 877 O O . PRO B 1 12 ? 2.287 18.875 -8.586 1 83.94 12 PRO B O 1
ATOM 880 N N . ARG B 1 13 ? 0.424 19.188 -7.637 1 84.56 13 ARG B N 1
ATOM 881 C CA . ARG B 1 13 ? 0.709 18.562 -6.348 1 84.56 13 ARG B CA 1
ATOM 882 C C . ARG B 1 13 ? 1.3 17.172 -6.531 1 84.56 13 ARG B C 1
ATOM 884 O O . ARG B 1 13 ? 2.273 16.812 -5.863 1 84.56 13 ARG B O 1
ATOM 891 N N . GLU B 1 14 ? 0.76 16.469 -7.449 1 89.94 14 GLU B N 1
ATOM 892 C CA . GLU B 1 14 ? 1.205 15.102 -7.656 1 89.94 14 GLU B CA 1
ATOM 893 C C . GLU B 1 14 ? 2.664 15.055 -8.102 1 89.94 14 GLU B C 1
ATOM 895 O O . GLU B 1 14 ? 3.422 14.18 -7.664 1 89.94 14 GLU B O 1
ATOM 900 N N . LYS B 1 15 ? 3.023 15.945 -8.906 1 90.62 15 LYS B N 1
ATOM 901 C CA . LYS B 1 15 ? 4.406 15.992 -9.367 1 90.62 15 LYS B CA 1
ATOM 902 C C . LYS B 1 15 ? 5.348 16.438 -8.25 1 90.62 15 LYS B C 1
ATOM 904 O O . LYS B 1 15 ? 6.465 15.93 -8.133 1 90.62 15 LYS B O 1
ATOM 909 N N . CYS B 1 16 ? 4.852 17.266 -7.48 1 92.5 16 CYS B N 1
ATOM 910 C CA . CYS B 1 16 ? 5.633 17.719 -6.336 1 92.5 16 CYS B CA 1
ATOM 911 C C . CYS B 1 16 ? 5.879 16.578 -5.352 1 92.5 16 CYS B C 1
ATOM 913 O O . CYS B 1 16 ? 6.988 16.422 -4.848 1 92.5 16 CYS B O 1
ATOM 915 N N . MET B 1 17 ? 4.902 15.812 -5.195 1 95.62 17 MET B N 1
ATOM 916 C CA . MET B 1 17 ? 5 14.695 -4.266 1 95.62 17 MET B CA 1
ATOM 917 C C . MET B 1 17 ? 6.039 13.68 -4.734 1 95.62 17 MET B C 1
ATOM 919 O O . MET B 1 17 ? 6.859 13.211 -3.945 1 95.62 17 MET B O 1
ATOM 923 N N . VAL B 1 18 ? 5.984 13.477 -5.945 1 96.56 18 VAL B N 1
ATOM 924 C CA . VAL B 1 18 ? 6.902 12.492 -6.512 1 96.56 18 VAL B CA 1
ATOM 925 C C . VAL B 1 18 ? 8.328 13.031 -6.457 1 96.56 18 VAL B C 1
ATOM 927 O O . VAL B 1 18 ? 9.266 12.297 -6.133 1 96.56 18 VAL B O 1
ATOM 930 N N . ALA B 1 19 ? 8.461 14.258 -6.73 1 95.62 19 ALA B N 1
ATOM 931 C CA . ALA B 1 19 ? 9.773 14.891 -6.652 1 95.62 19 ALA B CA 1
ATOM 932 C C . ALA B 1 19 ? 10.305 14.867 -5.223 1 95.62 19 ALA B C 1
ATOM 934 O O . ALA B 1 19 ? 11.477 14.547 -4.996 1 95.62 19 ALA B O 1
ATOM 935 N N . ALA B 1 20 ? 9.5 15.156 -4.312 1 97.44 20 ALA B N 1
ATOM 936 C CA . ALA B 1 20 ? 9.891 15.133 -2.906 1 97.44 20 ALA B CA 1
ATOM 937 C C . ALA B 1 20 ? 10.367 13.75 -2.488 1 97.44 20 ALA B C 1
ATOM 939 O O . ALA B 1 20 ? 11.398 13.617 -1.825 1 97.44 20 ALA B O 1
ATOM 940 N N . TYR B 1 21 ? 9.703 12.781 -2.922 1 98.31 21 TYR B N 1
ATOM 941 C CA . TYR B 1 21 ? 10.055 11.398 -2.619 1 98.31 21 TYR B CA 1
ATOM 942 C C . TYR B 1 21 ? 11.43 11.055 -3.191 1 98.31 21 TYR B C 1
ATOM 944 O O . TYR B 1 21 ? 12.273 10.484 -2.492 1 98.31 21 TYR B O 1
ATOM 952 N N . ALA B 1 22 ? 11.617 11.445 -4.379 1 98.31 22 ALA B N 1
ATOM 953 C CA . ALA B 1 22 ? 12.883 11.133 -5.031 1 98.31 22 ALA B CA 1
ATOM 954 C C . ALA B 1 22 ? 14.047 11.828 -4.324 1 98.31 22 ALA B C 1
ATOM 956 O O . ALA B 1 22 ? 15.078 11.203 -4.055 1 98.31 22 ALA B O 1
ATOM 957 N N . LEU B 1 23 ? 13.836 13.031 -3.965 1 98.06 23 LEU B N 1
ATOM 958 C CA . LEU B 1 23 ? 14.898 13.805 -3.322 1 98.06 23 LEU B CA 1
ATOM 959 C C . LEU B 1 23 ? 15.25 13.211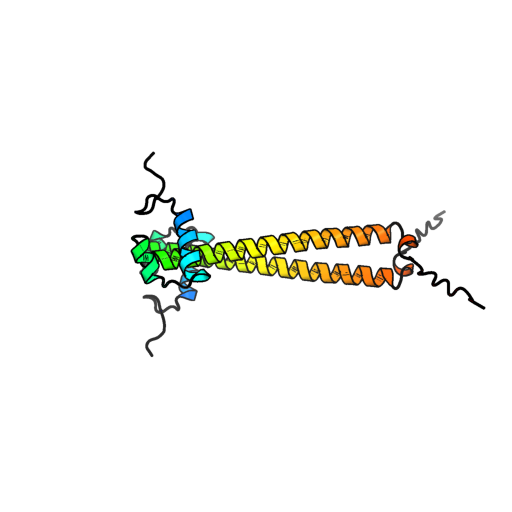 -1.963 1 98.06 23 LEU B C 1
ATOM 961 O O . LEU B 1 23 ? 16.438 13.07 -1.634 1 98.06 23 LEU B O 1
ATOM 965 N N . VAL B 1 24 ? 14.289 12.758 -1.253 1 98.38 24 VAL B N 1
ATOM 966 C CA . VAL B 1 24 ? 14.508 12.273 0.103 1 98.38 24 VAL B CA 1
ATOM 967 C C . VAL B 1 24 ? 15.008 10.828 0.057 1 98.38 24 VAL B C 1
ATOM 969 O O . VAL B 1 24 ? 16.031 10.492 0.666 1 98.38 24 VAL B O 1
ATOM 972 N N . LYS B 1 25 ? 14.359 10.039 -0.728 1 98.38 25 LYS B N 1
ATOM 973 C CA . LYS B 1 25 ? 14.578 8.602 -0.641 1 98.38 25 LYS B CA 1
ATOM 974 C C . LYS B 1 25 ? 15.695 8.156 -1.584 1 98.38 25 LYS B C 1
ATOM 976 O O . LYS B 1 25 ? 16.453 7.234 -1.27 1 98.38 25 LYS B O 1
ATOM 981 N N . ASN B 1 26 ? 15.695 8.906 -2.65 1 97.19 26 ASN B N 1
ATOM 982 C CA . ASN B 1 26 ? 16.672 8.438 -3.635 1 97.19 26 ASN B CA 1
ATOM 983 C C . ASN B 1 26 ? 17.953 9.25 -3.584 1 97.19 26 ASN B C 1
ATOM 985 O O . ASN B 1 26 ? 19.031 8.734 -3.879 1 97.19 26 ASN B O 1
ATOM 989 N N . TYR B 1 27 ? 17.812 10.477 -3.15 1 97.56 27 TYR B N 1
ATOM 990 C CA . TYR B 1 27 ? 19 11.336 -3.219 1 97.56 27 TYR B CA 1
ATOM 991 C C . TYR B 1 27 ? 19.469 11.727 -1.822 1 97.56 27 TYR B C 1
ATOM 993 O O . TYR B 1 27 ? 20.469 12.422 -1.673 1 97.56 27 TYR B O 1
ATOM 1001 N N . GLY B 1 28 ? 18.703 11.398 -0.818 1 97.69 28 GLY B N 1
ATOM 1002 C CA . GLY B 1 28 ? 19.172 11.508 0.557 1 97.69 28 GLY B CA 1
ATOM 1003 C C . GLY B 1 28 ? 19.016 12.898 1.135 1 97.69 28 GLY B C 1
ATOM 1004 O O . GLY B 1 28 ? 19.625 13.227 2.156 1 97.69 28 GLY B O 1
ATOM 1005 N N . ALA B 1 29 ? 18.312 13.75 0.51 1 98.19 29 ALA B N 1
ATOM 1006 C CA . ALA B 1 29 ? 18.062 15.078 1.06 1 98.19 29 ALA B CA 1
ATOM 1007 C C . ALA B 1 29 ? 17.219 14.984 2.332 1 98.19 29 ALA B C 1
ATOM 1009 O O . ALA B 1 29 ? 16.391 14.086 2.477 1 98.19 29 ALA B O 1
ATOM 1010 N N . THR B 1 30 ? 17.516 15.898 3.16 1 98.19 30 THR B N 1
ATOM 1011 C CA . THR B 1 30 ? 16.688 15.938 4.355 1 98.19 30 THR B CA 1
ATOM 1012 C C . THR B 1 30 ? 15.312 16.516 4.035 1 98.19 30 THR B C 1
ATOM 1014 O O . THR B 1 30 ? 15.164 17.312 3.109 1 98.19 30 THR B O 1
ATOM 1017 N N . GLN B 1 31 ? 14.367 16.125 4.793 1 97.94 31 GLN B N 1
ATOM 1018 C CA . GLN B 1 31 ? 13.016 16.641 4.629 1 97.94 31 GLN B CA 1
ATOM 1019 C C . GLN B 1 31 ? 12.969 18.156 4.805 1 97.94 31 GLN B C 1
ATOM 1021 O O . GLN B 1 31 ? 12.195 18.844 4.137 1 97.94 31 GLN B O 1
ATOM 1026 N N . SER B 1 32 ? 13.766 18.703 5.695 1 97.5 32 SER B N 1
ATOM 1027 C CA . SER B 1 32 ? 13.82 20.141 5.953 1 97.5 32 SER B CA 1
ATOM 1028 C C . SER B 1 32 ? 14.32 20.906 4.734 1 97.5 32 SER B C 1
ATOM 1030 O O . SER B 1 32 ? 13.758 21.938 4.371 1 97.5 32 SER B O 1
ATOM 1032 N N . THR B 1 33 ? 15.289 20.391 4.113 1 97.25 33 THR B N 1
ATOM 1033 C CA . THR B 1 33 ? 15.844 21.016 2.918 1 97.25 33 THR B CA 1
ATOM 1034 C C . THR B 1 33 ? 14.836 20.984 1.772 1 97.25 33 THR B C 1
ATOM 1036 O O . THR B 1 33 ? 14.664 21.984 1.06 1 97.25 33 THR B O 1
ATOM 1039 N N . VAL B 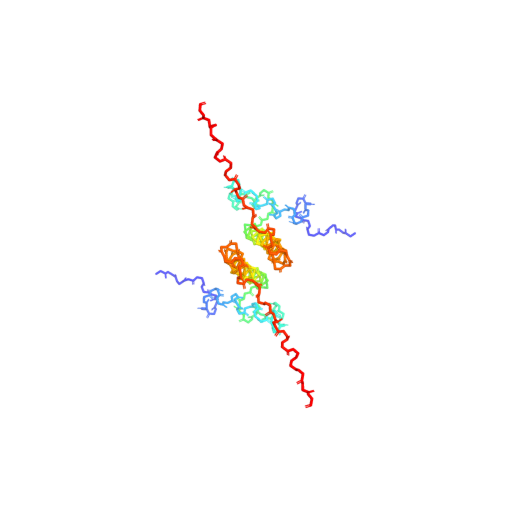1 34 ? 14.18 19.969 1.592 1 96.81 34 VAL B N 1
ATOM 1040 C CA . VAL B 1 34 ? 13.188 19.812 0.535 1 96.81 34 VAL B CA 1
ATOM 1041 C C . VAL B 1 34 ? 12.016 20.766 0.784 1 96.81 34 VAL B C 1
ATOM 1043 O O . VAL B 1 34 ? 11.516 21.406 -0.148 1 96.81 34 VAL B O 1
ATOM 1046 N N . ALA B 1 35 ? 11.656 20.891 2.018 1 94.88 35 ALA B N 1
ATOM 1047 C CA . ALA B 1 35 ? 10.57 21.797 2.385 1 94.88 35 ALA B CA 1
ATOM 1048 C C . ALA B 1 35 ? 10.906 23.25 2.023 1 94.88 35 ALA B C 1
ATOM 1050 O O . ALA B 1 35 ? 10.07 23.969 1.479 1 94.88 35 ALA B O 1
ATOM 1051 N N . GLU B 1 36 ? 12.07 23.594 2.295 1 93.62 36 GLU B N 1
ATOM 1052 C CA . GLU B 1 36 ? 12.531 24.938 1.99 1 93.62 36 GLU B CA 1
ATOM 1053 C C . GLU B 1 36 ? 12.508 25.203 0.488 1 93.62 36 GLU B C 1
ATOM 1055 O O . GLU B 1 36 ? 12.016 26.25 0.045 1 93.62 36 GLU B O 1
ATOM 1060 N N . VAL B 1 37 ? 13.008 24.25 -0.281 1 90.31 37 VAL B N 1
ATOM 1061 C CA . VAL B 1 37 ? 13.109 24.391 -1.729 1 90.31 37 VAL B CA 1
ATOM 1062 C C . VAL B 1 37 ? 11.711 24.438 -2.346 1 90.31 37 VAL B C 1
ATOM 1064 O O . VAL B 1 37 ? 11.461 25.172 -3.301 1 90.31 37 VAL B O 1
ATOM 1067 N N . MET B 1 38 ? 10.789 23.766 -1.741 1 92 38 MET B N 1
ATOM 1068 C CA . MET B 1 38 ? 9.461 23.609 -2.332 1 92 38 MET B CA 1
ATOM 1069 C C . MET B 1 38 ? 8.492 24.641 -1.754 1 92 38 MET B C 1
ATOM 1071 O O . MET B 1 38 ? 7.355 24.75 -2.213 1 92 38 MET B O 1
ATOM 1075 N N . GLY B 1 39 ? 8.93 25.281 -0.71 1 90.25 39 GLY B N 1
ATOM 1076 C CA . GLY B 1 39 ? 8.102 26.344 -0.134 1 90.25 39 GLY B CA 1
ATOM 1077 C C . GLY B 1 39 ? 6.934 25.797 0.675 1 90.25 39 GLY B C 1
ATOM 1078 O O . GLY B 1 39 ? 5.812 26.312 0.567 1 90.25 39 GLY B O 1
ATOM 1079 N N . CYS B 1 40 ? 7.207 24.719 1.461 1 90.44 40 CYS B N 1
ATOM 1080 C CA . CYS B 1 40 ? 6.176 24.141 2.314 1 90.44 40 CYS B CA 1
ATOM 1081 C C . CYS B 1 40 ? 6.766 23.672 3.639 1 90.44 40 CYS B C 1
ATOM 1083 O O . CYS B 1 40 ? 7.938 23.922 3.926 1 90.44 40 CYS B O 1
ATOM 1085 N N . SER B 1 41 ? 5.887 23.172 4.496 1 91.19 41 SER B N 1
ATOM 1086 C CA . SER B 1 41 ? 6.359 22.703 5.793 1 91.19 41 SER B CA 1
ATOM 1087 C C . SER B 1 41 ? 7.043 21.344 5.672 1 91.19 41 SER B C 1
ATOM 1089 O O . SER B 1 41 ? 6.762 20.578 4.742 1 91.19 41 SER B O 1
ATOM 1091 N N . GLN B 1 42 ? 7.871 21.125 6.699 1 93.94 42 GLN B N 1
ATOM 1092 C CA . GLN B 1 42 ? 8.477 19.797 6.777 1 93.94 42 GLN B CA 1
ATOM 1093 C C . GLN B 1 42 ? 7.418 18.703 6.914 1 93.94 42 GLN B C 1
ATOM 1095 O O . GLN B 1 42 ? 7.582 17.609 6.387 1 93.94 42 GLN B O 1
ATOM 1100 N N . GLY B 1 43 ? 6.348 18.984 7.652 1 91.31 43 GLY B N 1
ATOM 1101 C CA . GLY B 1 43 ? 5.262 18.031 7.812 1 91.31 43 GLY B CA 1
ATOM 1102 C C . GLY B 1 43 ? 4.594 17.656 6.5 1 91.31 43 GLY B C 1
ATOM 1103 O O . GLY B 1 43 ? 4.238 16.5 6.285 1 91.31 43 GLY B O 1
ATOM 1104 N N . THR B 1 44 ? 4.473 18.641 5.645 1 90.44 44 THR B N 1
ATOM 1105 C CA . THR B 1 44 ? 3.906 18.406 4.324 1 90.44 44 THR B CA 1
ATOM 1106 C C . THR B 1 44 ? 4.789 17.453 3.525 1 90.44 44 THR B C 1
ATOM 1108 O O . THR B 1 44 ? 4.301 16.469 2.949 1 90.44 44 THR B O 1
ATOM 1111 N N . VAL B 1 45 ? 6.105 17.703 3.527 1 94.19 45 VAL B N 1
ATOM 1112 C CA . VAL B 1 45 ? 7.047 16.859 2.805 1 94.19 45 VAL B CA 1
ATOM 1113 C C . VAL B 1 45 ? 7.027 15.445 3.395 1 94.19 45 VAL B C 1
ATOM 1115 O O . VAL B 1 45 ? 7.004 14.461 2.658 1 94.19 45 VAL B O 1
ATOM 1118 N N . ALA B 1 46 ? 6.992 15.344 4.691 1 94.69 46 ALA B N 1
ATOM 1119 C CA . ALA B 1 46 ? 6.957 14.047 5.352 1 94.69 46 ALA B CA 1
ATOM 1120 C C . ALA B 1 46 ? 5.746 13.234 4.906 1 94.69 46 ALA B C 1
ATOM 1122 O O . ALA B 1 46 ? 5.859 12.047 4.609 1 94.69 46 ALA B O 1
ATOM 1123 N N . ASN B 1 47 ? 4.664 13.938 4.812 1 93.31 47 ASN B N 1
ATOM 1124 C CA . ASN B 1 47 ? 3.432 13.273 4.395 1 93.31 47 ASN B CA 1
ATOM 1125 C C . ASN B 1 47 ? 3.498 12.836 2.938 1 93.31 47 ASN B C 1
ATOM 1127 O O . ASN B 1 47 ? 3.049 11.734 2.596 1 93.31 47 ASN B O 1
ATOM 1131 N N . TRP B 1 48 ? 3.984 13.703 2.141 1 95.44 48 TRP B N 1
ATOM 1132 C CA . TRP B 1 48 ? 4.102 13.383 0.723 1 95.44 48 TRP B CA 1
ATOM 1133 C C . TRP B 1 48 ? 4.992 12.164 0.514 1 95.44 48 TRP B C 1
ATOM 1135 O O . TRP B 1 48 ? 4.625 11.234 -0.213 1 95.44 48 TRP B O 1
ATOM 1145 N N . VAL B 1 49 ? 6.113 12.164 1.146 1 97.44 49 VAL B N 1
ATOM 1146 C CA . VAL B 1 49 ? 7.078 11.086 0.999 1 97.44 49 VAL B CA 1
ATOM 1147 C C . VAL B 1 49 ? 6.457 9.766 1.458 1 97.44 49 VAL B C 1
ATOM 1149 O O . VAL B 1 49 ? 6.594 8.742 0.787 1 97.44 49 VAL B O 1
ATOM 1152 N N . LYS 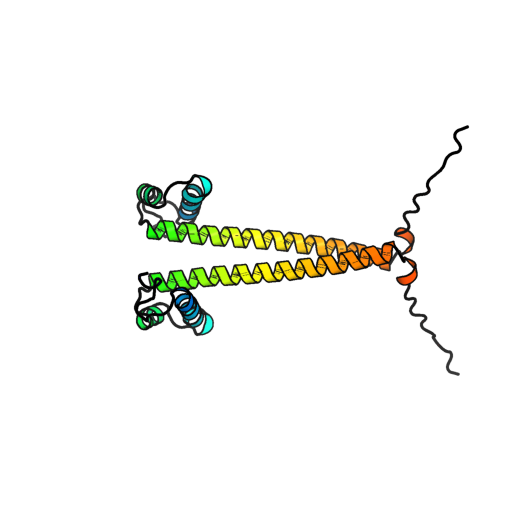B 1 50 ? 5.809 9.805 2.529 1 97.06 50 LYS B N 1
ATOM 1153 C CA . LYS B 1 50 ? 5.141 8.617 3.049 1 97.06 50 LYS B CA 1
ATOM 1154 C C . LYS B 1 50 ? 4.086 8.109 2.072 1 97.06 50 LYS B C 1
ATOM 1156 O O . LYS B 1 50 ? 4.031 6.91 1.773 1 97.06 50 LYS B O 1
ATOM 1161 N N . GLU B 1 51 ? 3.287 9 1.597 1 97.5 51 GLU B N 1
ATOM 1162 C CA . GLU B 1 51 ? 2.201 8.633 0.695 1 97.5 51 GLU B CA 1
ATOM 1163 C C . GLU B 1 51 ? 2.742 8.031 -0.602 1 97.5 51 GLU B C 1
ATOM 1165 O O . GLU B 1 51 ? 2.26 6.996 -1.063 1 97.5 51 GLU B O 1
ATOM 1170 N N . VAL B 1 52 ? 3.703 8.719 -1.155 1 97.94 52 VAL B N 1
ATOM 1171 C CA . VAL B 1 52 ? 4.289 8.219 -2.391 1 97.94 52 VAL B CA 1
ATOM 1172 C C . VAL B 1 52 ? 4.938 6.855 -2.139 1 97.94 52 VAL B C 1
ATOM 1174 O O . VAL B 1 52 ? 4.863 5.961 -2.982 1 97.94 52 VAL B O 1
ATOM 1177 N N . GLY B 1 53 ? 5.535 6.695 -0.974 1 98.44 53 GLY B N 1
ATOM 1178 C CA . GLY B 1 53 ? 6.09 5.402 -0.606 1 98.44 53 GLY B CA 1
ATOM 1179 C C . GLY B 1 53 ? 5.059 4.289 -0.591 1 98.44 53 GLY B C 1
ATOM 1180 O O . GLY B 1 53 ? 5.301 3.205 -1.127 1 98.44 53 GLY B O 1
ATOM 1181 N N . PHE B 1 54 ? 3.947 4.609 -0.052 1 98.44 54 PHE B N 1
ATOM 1182 C CA . PHE B 1 54 ? 2.867 3.631 -0.014 1 98.44 54 PHE B CA 1
ATOM 1183 C C . PHE B 1 54 ? 2.4 3.285 -1.424 1 98.44 54 PHE B C 1
ATOM 1185 O O . PHE B 1 54 ? 2.189 2.113 -1.744 1 98.44 54 PHE B O 1
ATOM 1192 N N . ARG B 1 55 ? 2.26 4.227 -2.26 1 98.12 55 ARG B N 1
ATOM 1193 C CA . ARG B 1 55 ? 1.78 4.02 -3.623 1 98.12 55 ARG B CA 1
ATOM 1194 C C . ARG B 1 55 ? 2.762 3.172 -4.426 1 98.12 55 ARG B C 1
ATOM 1196 O O . ARG B 1 55 ? 2.354 2.314 -5.211 1 98.12 55 ARG B O 1
ATOM 1203 N N . LYS B 1 56 ? 3.957 3.447 -4.199 1 98.38 56 LYS B N 1
ATOM 1204 C CA . LYS B 1 56 ? 4.977 2.652 -4.879 1 98.38 56 LYS B CA 1
ATOM 1205 C C . LYS B 1 56 ? 4.922 1.193 -4.438 1 98.38 56 LYS B C 1
ATOM 1207 O O . LYS B 1 56 ? 5.027 0.285 -5.266 1 98.38 56 LYS B O 1
ATOM 1212 N N . GLU B 1 57 ? 4.781 1.022 -3.156 1 98.62 57 GLU B N 1
ATOM 1213 C CA . GLU B 1 57 ? 4.688 -0.338 -2.635 1 98.62 57 GLU B CA 1
ATOM 1214 C C . GLU B 1 57 ? 3.459 -1.056 -3.18 1 98.62 57 GLU B C 1
ATOM 1216 O O . GLU B 1 57 ? 3.541 -2.217 -3.588 1 98.62 57 GLU B O 1
ATOM 1221 N N . ILE B 1 58 ? 2.434 -0.385 -3.225 1 98.88 58 ILE B N 1
ATOM 1222 C CA . ILE B 1 58 ? 1.184 -0.956 -3.719 1 98.88 58 ILE B CA 1
ATOM 1223 C C . ILE B 1 58 ? 1.34 -1.345 -5.188 1 98.88 58 ILE B C 1
ATOM 1225 O O . ILE B 1 58 ? 0.98 -2.457 -5.582 1 98.88 58 ILE B O 1
ATOM 1229 N N . ASN B 1 59 ? 1.869 -0.453 -5.93 1 98.75 59 ASN B N 1
ATOM 1230 C CA . ASN B 1 59 ? 2.068 -0.735 -7.348 1 98.75 59 ASN B CA 1
ATOM 1231 C C . ASN B 1 59 ? 3.016 -1.914 -7.555 1 98.75 59 ASN B C 1
ATOM 1233 O O . ASN B 1 59 ? 2.809 -2.729 -8.453 1 98.75 59 ASN B O 1
ATOM 1237 N N . GLY B 1 60 ? 4.039 -1.988 -6.742 1 98.75 60 GLY B N 1
ATOM 1238 C CA . GLY B 1 60 ? 4.949 -3.121 -6.809 1 98.75 60 GLY B CA 1
ATOM 1239 C C . GLY B 1 60 ? 4.27 -4.449 -6.531 1 98.75 60 GLY B C 1
ATOM 1240 O O . GLY B 1 60 ? 4.469 -5.418 -7.266 1 98.75 60 GLY B O 1
ATOM 1241 N N . LEU B 1 61 ? 3.414 -4.465 -5.559 1 98.81 61 LEU B N 1
ATOM 1242 C CA . LEU B 1 61 ? 2.697 -5.68 -5.184 1 98.81 61 LEU B CA 1
ATOM 1243 C C . LEU B 1 61 ? 1.692 -6.07 -6.262 1 98.81 61 LEU B C 1
ATOM 1245 O O . LEU B 1 61 ? 1.523 -7.258 -6.559 1 98.81 61 LEU B O 1
ATOM 1249 N N . LYS B 1 62 ? 1.087 -5.113 -6.848 1 98.81 62 LYS B N 1
ATOM 1250 C CA . LYS B 1 62 ? 0.142 -5.391 -7.926 1 98.81 62 LYS B CA 1
ATOM 1251 C C . LYS B 1 62 ? 0.85 -6 -9.133 1 98.81 62 LYS B C 1
ATOM 1253 O O . LYS B 1 62 ? 0.333 -6.926 -9.766 1 98.81 62 LYS B O 1
ATOM 1258 N N . ASN B 1 63 ? 1.953 -5.465 -9.406 1 98.88 63 ASN B N 1
ATOM 1259 C CA . ASN B 1 63 ? 2.74 -6.016 -10.5 1 98.88 63 ASN B CA 1
ATOM 1260 C C . ASN B 1 63 ? 3.148 -7.461 -10.234 1 98.88 63 ASN B C 1
ATOM 1262 O O . ASN B 1 63 ? 3.057 -8.312 -11.117 1 98.88 63 ASN B O 1
ATOM 1266 N N . GLU B 1 64 ? 3.6 -7.668 -9.016 1 98.81 64 GLU B N 1
ATOM 1267 C CA . GLU B 1 64 ? 3.996 -9.023 -8.641 1 98.81 64 GLU B CA 1
ATOM 1268 C C . GLU B 1 64 ? 2.814 -9.984 -8.711 1 98.81 64 GLU B C 1
ATOM 1270 O O . GLU B 1 64 ? 2.959 -11.125 -9.156 1 98.81 64 GLU B O 1
ATOM 1275 N N . LEU B 1 65 ? 1.739 -9.531 -8.289 1 98.75 65 LEU B N 1
ATOM 1276 C CA . LEU B 1 65 ? 0.531 -10.352 -8.344 1 98.75 65 LEU B CA 1
ATOM 1277 C C . LEU B 1 65 ? 0.162 -10.672 -9.789 1 98.75 65 LEU B C 1
ATOM 1279 O O . LEU B 1 65 ? -0.226 -11.805 -10.094 1 98.75 65 LEU B O 1
ATOM 1283 N N . GLY B 1 66 ? 0.279 -9.664 -10.609 1 98.69 66 GLY B N 1
ATOM 1284 C CA . GLY B 1 66 ? 0.043 -9.906 -12.023 1 98.69 66 GLY B CA 1
ATOM 1285 C C . GLY B 1 66 ? 0.938 -10.984 -12.602 1 98.69 66 GLY B C 1
ATOM 1286 O O . GLY B 1 66 ? 0.468 -11.867 -13.32 1 98.69 66 GLY B O 1
ATOM 1287 N N . LYS B 1 67 ? 2.131 -10.922 -12.289 1 98.69 67 LYS B N 1
ATOM 1288 C CA . LYS B 1 67 ? 3.084 -11.922 -12.773 1 98.69 67 LYS B CA 1
ATOM 1289 C C . LYS B 1 67 ? 2.742 -13.312 -12.242 1 98.69 67 LYS B C 1
ATOM 1291 O O . LYS B 1 67 ? 2.869 -14.305 -12.961 1 98.69 67 LYS B O 1
ATOM 1296 N N . ALA B 1 68 ? 2.391 -13.32 -10.984 1 98.56 68 ALA B N 1
ATOM 1297 C CA . ALA B 1 68 ? 2 -14.594 -10.391 1 98.56 68 ALA B CA 1
ATOM 1298 C C . ALA B 1 68 ? 0.802 -15.195 -11.125 1 98.56 68 ALA B C 1
ATOM 1300 O O . ALA B 1 68 ? 0.778 -16.391 -11.406 1 98.56 68 ALA B O 1
ATOM 1301 N N . HIS B 1 69 ? -0.1 -14.391 -11.445 1 98.44 69 HIS B N 1
ATOM 1302 C CA . HIS B 1 69 ? -1.289 -14.859 -12.148 1 98.44 69 HIS B CA 1
ATOM 1303 C C . HIS B 1 69 ? -0.941 -15.352 -13.547 1 98.44 69 HIS B C 1
ATOM 1305 O O . HIS B 1 69 ? -1.488 -16.359 -14.016 1 98.44 69 HIS B O 1
ATOM 1311 N N . ASP B 1 70 ? -0.098 -14.617 -14.18 1 98.38 70 ASP B N 1
ATOM 1312 C CA . ASP B 1 70 ? 0.365 -15.062 -15.492 1 98.38 70 ASP B CA 1
ATOM 1313 C C . ASP B 1 70 ? 1.024 -16.438 -15.398 1 98.38 70 ASP B C 1
ATOM 1315 O O . ASP B 1 70 ? 0.788 -17.297 -16.25 1 98.38 70 ASP B O 1
ATOM 1319 N N . TYR B 1 71 ? 1.827 -16.625 -14.445 1 98.06 71 TYR B N 1
ATOM 1320 C CA . TYR B 1 71 ? 2.523 -17.891 -14.25 1 98.06 71 TYR B CA 1
ATOM 1321 C C . TYR B 1 71 ? 1.539 -19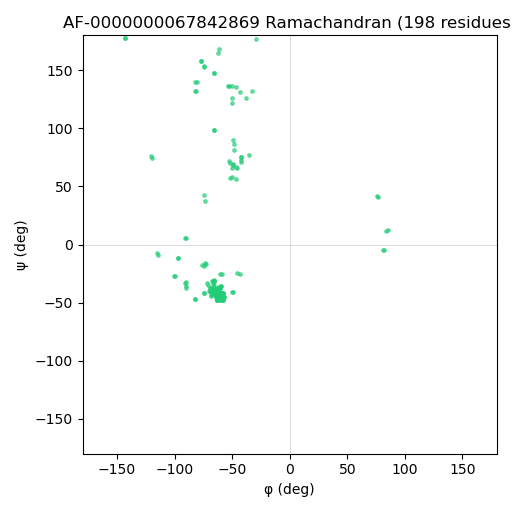.016 -13.938 1 98.06 71 TYR B C 1
ATOM 1323 O O . TYR B 1 71 ? 1.688 -20.141 -14.438 1 98.06 71 TYR B O 1
ATOM 1331 N N . ILE B 1 72 ? 0.602 -18.75 -13.164 1 98.06 72 ILE B N 1
ATOM 1332 C CA . ILE B 1 72 ? -0.446 -19.719 -12.852 1 98.06 72 ILE B CA 1
ATOM 1333 C C . ILE B 1 72 ? -1.147 -20.156 -14.133 1 98.06 72 ILE B C 1
ATOM 1335 O O . ILE B 1 72 ? -1.37 -21.359 -14.344 1 98.06 72 ILE B O 1
ATOM 1339 N N . ALA B 1 73 ? -1.482 -19.188 -14.883 1 97.06 73 ALA B N 1
ATOM 1340 C CA . ALA B 1 73 ? -2.143 -19.5 -16.141 1 97.06 73 ALA B CA 1
ATOM 1341 C C . ALA B 1 73 ? -1.276 -20.422 -17.016 1 97.06 73 ALA B C 1
ATOM 1343 O O . ALA B 1 73 ? -1.779 -21.359 -17.625 1 97.06 73 ALA B O 1
ATOM 1344 N N . ASP B 1 74 ? -0.036 -20.141 -17.047 1 96.25 74 ASP B N 1
ATOM 1345 C CA . ASP B 1 74 ? 0.903 -20.953 -17.828 1 96.25 74 ASP B CA 1
ATOM 1346 C C . ASP B 1 74 ? 0.944 -22.375 -17.312 1 96.25 74 ASP B C 1
ATOM 1348 O O . ASP B 1 74 ? 0.902 -23.328 -18.094 1 96.25 74 ASP B O 1
ATOM 1352 N N . LEU B 1 75 ? 0.975 -22.531 -16 1 94.31 75 LEU B N 1
ATOM 1353 C CA . LEU B 1 75 ? 1.023 -23.859 -15.398 1 94.31 75 LEU B CA 1
ATOM 1354 C C . LEU B 1 75 ? -0.284 -24.609 -15.625 1 94.31 75 LEU B C 1
ATOM 1356 O O . LEU B 1 75 ? -0.274 -25.812 -15.906 1 94.31 75 LEU B O 1
ATOM 1360 N N . ALA B 1 76 ? -1.325 -23.953 -15.508 1 92.62 76 ALA B N 1
ATOM 1361 C CA . ALA B 1 76 ? -2.633 -24.547 -15.742 1 92.62 76 ALA B CA 1
ATOM 1362 C C . ALA B 1 76 ? -2.76 -25.047 -17.172 1 92.62 76 ALA B C 1
ATOM 1364 O O . ALA B 1 76 ? -3.301 -26.141 -17.422 1 92.62 76 ALA B O 1
ATOM 1365 N N . ASP B 1 77 ? -2.275 -24.297 -18.094 1 92.31 77 ASP B N 1
ATOM 1366 C CA . ASP B 1 77 ? -2.289 -24.672 -19.5 1 92.31 77 ASP B CA 1
ATOM 1367 C C . ASP B 1 77 ? -1.445 -25.938 -19.734 1 92.31 77 ASP B C 1
ATOM 1369 O O . ASP B 1 77 ? -1.849 -26.828 -20.469 1 92.31 77 ASP B O 1
ATOM 1373 N N . GLN B 1 78 ? -0.339 -26.047 -19.125 1 88.44 78 GLN B N 1
ATOM 1374 C CA . GLN B 1 78 ? 0.544 -27.203 -19.25 1 88.44 78 GLN B CA 1
ATOM 1375 C C . GLN B 1 78 ? -0.105 -28.453 -18.672 1 88.44 78 GLN B C 1
ATOM 1377 O O . GLN B 1 78 ? -0.02 -29.531 -19.266 1 88.44 78 GLN B O 1
ATOM 1382 N N . LEU B 1 79 ? -0.753 -28.297 -17.625 1 86.62 79 LEU B N 1
ATOM 1383 C CA . LEU B 1 79 ? -1.438 -29.422 -16.969 1 86.62 79 LEU B CA 1
ATOM 1384 C C . LEU B 1 79 ? -2.584 -29.922 -17.844 1 86.62 79 LEU B C 1
ATOM 1386 O O . LEU B 1 79 ? -2.791 -31.125 -17.969 1 86.62 79 LEU B O 1
ATOM 1390 N N . ASN B 1 80 ? -3.309 -29 -18.406 1 85.19 80 ASN B N 1
ATOM 1391 C CA . ASN B 1 80 ? -4.398 -29.375 -19.297 1 85.19 80 ASN B CA 1
ATOM 1392 C C . ASN B 1 80 ? -3.885 -30.109 -20.531 1 85.19 80 ASN B C 1
ATOM 1394 O O . ASN B 1 80 ? -4.516 -31.047 -21.016 1 85.19 80 ASN B O 1
ATOM 1398 N N . LEU B 1 81 ? -2.77 -29.703 -21.078 1 76.75 81 LEU B N 1
ATOM 1399 C CA . LEU B 1 81 ? -2.162 -30.328 -22.25 1 76.75 81 LEU B CA 1
ATOM 1400 C C . LEU B 1 81 ? -1.689 -31.734 -21.922 1 76.75 81 LEU B C 1
ATOM 1402 O O . LEU B 1 81 ? -1.808 -32.625 -22.766 1 76.75 81 LEU B O 1
ATOM 1406 N N . ILE B 1 82 ? -1.235 -31.984 -20.828 1 71.56 82 ILE B N 1
ATOM 1407 C CA . ILE B 1 82 ? -0.753 -33.312 -20.406 1 71.56 82 ILE B CA 1
ATOM 1408 C C . ILE B 1 82 ? -1.939 -34.219 -20.156 1 71.56 82 ILE B C 1
ATOM 1410 O O . ILE B 1 82 ? -1.901 -35.406 -20.531 1 71.56 82 ILE B O 1
ATOM 1414 N N . GLU B 1 83 ? -2.889 -33.656 -19.547 1 68.31 83 GLU B N 1
ATOM 1415 C CA . GLU B 1 83 ? -4.062 -34.5 -19.266 1 68.31 83 GLU B CA 1
ATOM 1416 C C . GLU B 1 83 ? -4.75 -34.906 -20.562 1 68.31 83 GLU B C 1
ATOM 1418 O O . GLU B 1 83 ? -5.316 -36 -20.656 1 68.31 83 GLU B O 1
ATOM 1423 N N . TYR B 1 84 ? -4.703 -34.094 -21.562 1 70 84 TYR B N 1
ATOM 1424 C CA . TYR B 1 84 ? -5.367 -34.438 -22.828 1 70 84 TYR B CA 1
ATOM 1425 C C . TYR B 1 84 ? -4.438 -35.188 -23.75 1 70 84 TYR B C 1
ATOM 1427 O O . TYR B 1 84 ? -4.891 -36 -24.578 1 70 84 TYR B O 1
ATOM 1435 N N . ASN B 1 85 ? -3.107 -34.938 -23.844 1 62.78 85 ASN B N 1
ATOM 1436 C CA . ASN B 1 85 ? -2.146 -35.688 -24.641 1 62.78 85 ASN B CA 1
ATOM 1437 C C . ASN B 1 85 ? -1.042 -36.281 -23.781 1 62.78 85 ASN B C 1
ATOM 1439 O O . ASN B 1 85 ? 0.077 -35.781 -23.75 1 62.78 85 ASN B O 1
ATOM 1443 N N . PRO B 1 86 ? -1.375 -37.406 -23.031 1 56.31 86 PRO B N 1
ATOM 1444 C CA . PRO B 1 86 ? -0.378 -37.938 -22.109 1 56.31 86 PRO B CA 1
ATOM 1445 C C . PRO B 1 86 ? 0.899 -38.375 -22.828 1 56.31 86 PRO B C 1
ATOM 1447 O O . PRO B 1 86 ? 1.954 -38.5 -22.188 1 56.31 86 PRO B O 1
ATOM 1450 N N . ASP B 1 87 ? 0.826 -38.719 -24.109 1 55.91 87 ASP B N 1
ATOM 1451 C CA . ASP B 1 87 ? 1.981 -39.188 -24.875 1 55.91 87 ASP B CA 1
ATOM 1452 C C . ASP B 1 87 ? 3.014 -38.094 -25.047 1 55.91 87 ASP B C 1
ATOM 1454 O O . ASP B 1 87 ? 4.203 -38.344 -25.234 1 55.91 87 ASP B O 1
ATOM 1458 N N . ASP B 1 88 ? 2.617 -37 -25.125 1 50.91 88 ASP B N 1
ATOM 1459 C CA . ASP B 1 88 ? 3.529 -35.906 -25.453 1 50.91 88 ASP B CA 1
ATOM 1460 C C . ASP B 1 88 ? 4.438 -35.562 -24.266 1 50.91 88 ASP B C 1
ATOM 1462 O O . ASP B 1 88 ? 5.402 -34.812 -24.391 1 50.91 88 ASP B O 1
ATOM 1466 N N . GLY B 1 89 ? 4.09 -36 -23.188 1 51.03 89 GLY B N 1
ATOM 1467 C CA . GLY B 1 89 ? 4.969 -35.719 -22.062 1 51.03 89 GLY B CA 1
ATOM 1468 C C . GLY B 1 89 ? 6.223 -36.594 -22.062 1 51.03 89 GLY B C 1
ATOM 1469 O O . GLY B 1 89 ? 7.066 -36.438 -21.172 1 51.03 89 GLY B O 1
ATOM 1470 N N . GLY B 1 90 ? 6.188 -37.719 -22.844 1 46.81 90 GLY B N 1
ATOM 1471 C CA . GLY B 1 90 ? 7.352 -38.594 -22.938 1 46.81 90 GLY B CA 1
ATOM 1472 C C . GLY B 1 90 ? 8.461 -38.031 -23.781 1 46.81 90 GLY B C 1
ATOM 1473 O O . GLY B 1 90 ? 8.5 -38.219 -25 1 46.81 90 GLY B O 1
ATOM 1474 N N . HIS B 1 91 ? 8.727 -36.844 -23.641 1 45.81 91 HIS B N 1
ATOM 1475 C CA . HIS B 1 91 ? 9.961 -36.656 -24.391 1 45.81 91 HIS B CA 1
ATOM 1476 C C . HIS B 1 91 ? 11 -37.719 -24.047 1 45.81 91 HIS B C 1
ATOM 1478 O O . HIS B 1 91 ? 11.461 -37.812 -22.906 1 45.81 91 HIS B O 1
ATOM 1484 N N . TYR B 1 92 ? 10.867 -38.938 -24.672 1 41.03 92 TYR B N 1
ATOM 1485 C CA . TYR B 1 92 ? 11.883 -39.969 -24.719 1 41.03 92 TYR B CA 1
ATOM 1486 C C . TYR B 1 92 ? 13.234 -39.406 -25.125 1 41.03 92 TYR B C 1
ATOM 1488 O O . TYR B 1 92 ? 13.336 -38.656 -26.109 1 41.03 92 TYR B O 1
ATOM 1496 N N . TYR B 1 93 ? 14.039 -38.906 -24.25 1 40.53 93 TYR B N 1
ATOM 1497 C CA . TYR B 1 93 ? 15.461 -38.844 -24.578 1 40.53 93 TYR B CA 1
ATOM 1498 C C . TYR B 1 93 ? 15.938 -40.125 -25.25 1 40.53 93 TYR B C 1
ATOM 1500 O O . TYR B 1 93 ? 15.93 -41.188 -24.625 1 40.53 93 TYR B O 1
ATOM 1508 N N . ASP B 1 94 ? 15.539 -40.344 -26.469 1 38.41 94 ASP B N 1
ATOM 1509 C CA . ASP B 1 94 ? 16.297 -41.312 -27.234 1 38.41 94 ASP B CA 1
ATOM 1510 C C . ASP B 1 94 ? 17.797 -41.031 -27.141 1 38.41 94 ASP B C 1
ATOM 1512 O O . ASP B 1 94 ? 18.266 -40 -27.625 1 38.41 94 ASP B O 1
ATOM 1516 N N . ASP B 1 95 ? 18.375 -41.219 -25.969 1 39.28 95 ASP B N 1
ATOM 1517 C CA . ASP B 1 95 ? 19.828 -41.406 -25.938 1 39.28 95 ASP B CA 1
ATOM 1518 C C . ASP B 1 95 ? 20.297 -42.312 -27.062 1 39.28 95 ASP B C 1
ATOM 1520 O O . ASP B 1 95 ? 19.969 -43.5 -27.062 1 39.28 95 ASP B O 1
ATOM 1524 N N . ASP B 1 96 ? 20.328 -41.812 -28.25 1 41.5 96 ASP B N 1
ATOM 1525 C CA . ASP B 1 96 ? 21.109 -42.469 -29.297 1 41.5 96 ASP B CA 1
ATOM 1526 C C . ASP B 1 96 ? 22.531 -42.719 -28.828 1 41.5 96 ASP B C 1
ATOM 1528 O O . ASP B 1 96 ? 23.297 -41.781 -28.625 1 41.5 96 ASP B O 1
ATOM 1532 N N . GLU B 1 97 ? 22.828 -43.625 -27.891 1 42.12 97 GLU B N 1
ATOM 1533 C CA . GLU B 1 97 ? 24.141 -44.25 -27.75 1 42.12 97 GLU B CA 1
ATOM 1534 C C . GLU B 1 97 ? 24.672 -44.719 -29.109 1 42.12 97 GLU B C 1
ATOM 1536 O O . GLU B 1 97 ? 24.219 -45.75 -29.609 1 42.12 97 GLU B O 1
ATOM 1541 N N . GLY B 1 98 ? 24.781 -43.906 -30.031 1 38.34 98 GLY B N 1
ATOM 1542 C CA . GLY B 1 98 ? 25.547 -44.312 -31.188 1 38.34 98 GLY B CA 1
ATOM 1543 C C . GLY B 1 98 ? 26.922 -44.875 -30.828 1 38.34 98 GLY B C 1
ATOM 1544 O O . GLY B 1 98 ? 27.516 -44.469 -29.844 1 38.34 98 GLY B O 1
ATOM 1545 N N . ASP B 1 99 ? 27.266 -46.188 -31.328 1 43.12 99 ASP B N 1
ATOM 1546 C CA . ASP B 1 99 ? 28.391 -47.094 -31.422 1 43.12 99 ASP B CA 1
ATOM 1547 C C . ASP B 1 99 ? 29.609 -46.406 -32.031 1 43.12 99 ASP B C 1
ATOM 1549 O O . ASP B 1 99 ? 29.594 -46.062 -33.219 1 43.12 99 ASP B O 1
ATOM 1553 N N . GLU B 1 100 ? 30.125 -45.375 -31.547 1 33.06 100 GLU B N 1
ATOM 1554 C CA . GLU B 1 100 ? 31.422 -45.062 -32.156 1 33.06 100 GLU B CA 1
ATOM 1555 C C . GLU B 1 100 ? 32.469 -46.125 -31.828 1 33.06 100 GLU B C 1
ATOM 1557 O O . GLU B 1 100 ? 32.75 -46.375 -30.656 1 33.06 100 GLU B O 1
ATOM 1562 N N . ARG B 1 101 ? 32.781 -47.156 -32.75 1 22.27 101 ARG B N 1
ATOM 1563 C CA . ARG B 1 101 ? 34.031 -47.875 -32.969 1 22.27 101 ARG B CA 1
ATOM 1564 C C . ARG B 1 101 ? 35.125 -46.906 -33.5 1 22.27 101 ARG B C 1
ATOM 1566 O O . ARG B 1 101 ? 34.812 -45.969 -34.219 1 22.27 101 ARG B O 1
#